Protein AF-A0A930H5D6-F1 (afdb_monomer_lite)

Sequence (350 aa):
MSKIIIGSLCTVVALGSFGLLIFVIKSLRAVDGGFGNLNLASKLLAIVLTIASLIGIATGGWFAFTNFTYKPAEKTEATEQLQAQIDKSKDGDKKYVQLIETSDYHTAGLGDLFNSYSKLGQTTIESLSGGSEKTKAFILRTVGRNLKSQEGLFTTQLKTLSGEVLKLDDGKDHLLFFADDSEYSATVLGLLHDRAKSSDGEKKLNYTIIFPTLDGTKIDQFFKANSSKIGTIEENSVVSIDSQPNQANLSIYSIATQEYHVTDLPSYVAIDKTGVVSLAGVGTIIDSEQKLTDWLNSAFYTKNKLYNEIERGVDKDKKGAASDSATTSSTETKSENKETTPTTSGTGGQ

pLDDT: mean 74.64, std 19.47, range [25.39, 95.75]

Radius of gyration: 36.05 Å; chains: 1; bounding box: 95×44×114 Å

Secondary structure (DSSP, 8-state):
--HHHHHHHHHHHHHHHHHHHHHHHHHHHSSTTGGGGS-HHHHHHHHHHHHHHHHHHHHHHHHHIIIII-PPPP--HHHHHHHHHHHHHH---------S-HHHHHHS-HHHHHHTB-HHHHHHHHHHHTT-HHHHHHHHHHTT-BTT-TT--S--EEE-TTS-EEETTSSS-EEEEE--SSHHHHHHHHHHHHHHT-S-GGG--EEEEEESS--HHHHHHHHHHHHHHH--STTS-EEEGGGS-TT-SS-HHHIIIIIS---SSSEEEEE-TTSBEEEEEESTT--SHHHHHHHHIIIII-SS-GGGGB-S-S-SSSSS------------------------------

Foldseek 3Di:
DDLVVVLVVLLVQLVVLVVLLVVLQVVQVPDVVGLVPDDPVVNVVSVVSNVVSVCSNVVSVVSNCCSPPDDDDDDDVVVVVVVVVVVVVPPDQDQQDQFADLVCLVDPDLVLLLVLFDPVLNVVLCVLQVNPPLFSNLFSSAFFDFQPDPVVPADQWAAFPVRDIDGLQQLAKEKEWAADLDPLRLQVLLLLQVQCPDPPPVRNYHYAYEDEPDDPVSVQVSCVVRCVRNNHSVVHRYGYQVRDPPPDPAGSNCNCCVVSVPPAPGKMWIQHSNRGTQGIGHDDQDNDNVSVVVVCCQRYVDSQTSSNRRNHYSDDDPVDDDPDDDDDDDDDDDDDDDDDDDDDDDDDDD

Structure (mmCIF, N/CA/C/O backbone):
data_AF-A0A930H5D6-F1
#
_entry.id   AF-A0A930H5D6-F1
#
loop_
_atom_site.group_PDB
_atom_site.id
_atom_site.type_symbol
_atom_site.label_atom_id
_atom_site.label_alt_id
_atom_site.label_comp_id
_atom_site.label_asym_id
_atom_site.label_entity_id
_atom_site.label_seq_id
_atom_site.pdbx_PDB_ins_code
_atom_site.Cartn_x
_atom_site.Cartn_y
_atom_site.Cartn_z
_atom_site.occupancy
_atom_site.B_iso_or_equiv
_atom_site.auth_seq_id
_atom_site.auth_comp_id
_atom_site.auth_asym_id
_atom_site.auth_atom_id
_atom_site.pdbx_PDB_model_num
ATOM 1 N N . MET A 1 1 ? -36.246 -11.757 49.004 1.00 51.25 1 MET A N 1
ATOM 2 C CA . MET A 1 1 ? -35.541 -11.308 50.227 1.00 51.25 1 MET A CA 1
ATOM 3 C C . MET A 1 1 ? -34.894 -9.963 49.901 1.00 51.25 1 MET A C 1
ATOM 5 O O . MET A 1 1 ? -34.171 -9.903 48.917 1.00 51.25 1 MET A O 1
ATOM 9 N N . SER A 1 2 ? -35.262 -8.872 50.584 1.00 60.97 2 SER A N 1
ATOM 10 C CA . SER A 1 2 ? -34.834 -7.507 50.208 1.00 60.97 2 SER A CA 1
ATOM 11 C C . SER A 1 2 ? -33.303 -7.375 50.214 1.00 60.97 2 SER A C 1
ATOM 13 O O . SER A 1 2 ? -32.660 -7.926 51.106 1.00 60.97 2 SER A O 1
ATOM 15 N N . LYS A 1 3 ? -32.713 -6.635 49.257 1.00 57.47 3 LYS A N 1
ATOM 16 C CA . LYS A 1 3 ? -31.258 -6.350 49.192 1.00 57.47 3 LYS A CA 1
ATOM 17 C C . LYS A 1 3 ? -30.711 -5.805 50.517 1.00 57.47 3 LYS A C 1
ATOM 19 O O . LYS A 1 3 ? -29.576 -6.088 50.878 1.00 57.47 3 LYS A O 1
ATOM 24 N N . ILE A 1 4 ? -31.560 -5.104 51.268 1.00 62.53 4 ILE A N 1
ATOM 25 C CA . ILE A 1 4 ? -31.269 -4.585 52.606 1.00 62.53 4 ILE A CA 1
ATOM 26 C C . ILE A 1 4 ? -31.031 -5.727 53.605 1.00 62.53 4 ILE A C 1
ATOM 28 O O . ILE A 1 4 ? -30.078 -5.671 54.366 1.00 62.53 4 ILE A O 1
ATOM 32 N N . ILE A 1 5 ? -31.834 -6.795 53.561 1.00 66.94 5 ILE A N 1
ATOM 33 C CA . ILE A 1 5 ? -31.719 -7.947 54.474 1.00 66.94 5 ILE A CA 1
ATOM 34 C C . ILE A 1 5 ? -30.415 -8.712 54.213 1.00 66.94 5 ILE A C 1
ATOM 36 O O . ILE A 1 5 ? -29.715 -9.076 55.153 1.00 66.94 5 ILE A O 1
ATOM 40 N N . ILE A 1 6 ? -30.063 -8.914 52.939 1.00 66.56 6 ILE A N 1
ATOM 41 C CA . ILE A 1 6 ? -28.813 -9.582 52.544 1.00 66.56 6 ILE A CA 1
ATOM 42 C C . ILE A 1 6 ? -27.609 -8.707 52.912 1.00 66.56 6 ILE A C 1
ATOM 44 O O . ILE A 1 6 ? -26.642 -9.199 53.486 1.00 66.56 6 ILE A O 1
ATOM 48 N N . GLY A 1 7 ? -27.693 -7.399 52.658 1.00 62.69 7 GLY A N 1
ATOM 49 C CA . GLY A 1 7 ? -26.657 -6.445 53.038 1.00 62.69 7 GLY A CA 1
ATOM 50 C C . GLY A 1 7 ? -26.424 -6.401 54.550 1.00 62.69 7 GLY A C 1
ATOM 51 O O . GLY A 1 7 ? -25.283 -6.517 54.988 1.00 62.69 7 GLY A O 1
ATOM 52 N N . SER A 1 8 ? -27.488 -6.315 55.356 1.00 68.31 8 SER A N 1
ATOM 53 C CA . SER A 1 8 ? -27.388 -6.348 56.820 1.00 68.31 8 SER A CA 1
ATOM 54 C C . SER A 1 8 ? -26.782 -7.658 57.324 1.00 68.31 8 SER A C 1
ATOM 56 O O . SER A 1 8 ? -25.935 -7.628 58.213 1.00 68.31 8 SER A O 1
ATOM 58 N N . LEU A 1 9 ? -27.149 -8.799 56.731 1.00 71.12 9 LEU A N 1
ATOM 59 C CA . LEU A 1 9 ? -26.569 -10.096 57.078 1.00 71.12 9 LEU A CA 1
ATOM 60 C C . LEU A 1 9 ? -25.056 -10.130 56.794 1.00 71.12 9 LEU A C 1
ATOM 62 O O . LEU A 1 9 ? -24.280 -10.546 57.650 1.00 71.12 9 LEU A O 1
ATOM 66 N N . CYS A 1 10 ? -24.618 -9.626 55.638 1.00 70.19 10 CYS A N 1
ATOM 67 C CA . CYS A 1 10 ? -23.200 -9.552 55.276 1.00 70.19 10 CYS A CA 1
ATOM 68 C C . CYS A 1 10 ? -22.402 -8.588 56.172 1.00 70.19 10 CYS A C 1
ATOM 70 O O . CYS A 1 10 ? -21.269 -8.900 56.541 1.00 70.19 10 CYS A O 1
ATOM 72 N N . THR A 1 11 ? -22.983 -7.454 56.577 1.00 69.88 11 THR A N 1
ATOM 73 C CA . THR A 1 11 ? -22.351 -6.527 57.532 1.00 69.88 11 THR A CA 1
ATOM 74 C C . THR A 1 11 ? -22.192 -7.163 58.914 1.00 69.88 11 THR A C 1
ATOM 76 O O . THR A 1 11 ? -21.139 -7.024 59.535 1.00 69.88 11 THR A O 1
ATOM 79 N N . VAL A 1 12 ? -23.194 -7.915 59.380 1.00 75.69 12 VAL A N 1
ATOM 80 C CA . VAL A 1 12 ? -23.119 -8.663 60.646 1.00 75.69 12 VAL A CA 1
ATOM 81 C C . VAL A 1 12 ? -22.036 -9.744 60.583 1.00 75.69 12 VAL A C 1
ATOM 83 O O . VAL A 1 12 ? -21.260 -9.881 61.527 1.00 75.69 12 VAL A O 1
ATOM 86 N N . VAL A 1 13 ? -21.913 -10.457 59.458 1.00 74.69 13 VAL A N 1
ATOM 87 C CA . VAL A 1 13 ? -20.843 -11.447 59.239 1.00 74.69 13 VAL A CA 1
ATOM 88 C C . VAL A 1 13 ? -19.458 -10.790 59.241 1.00 74.69 13 VAL A C 1
ATOM 90 O O . VAL A 1 13 ? -18.537 -11.324 59.863 1.00 74.69 13 VAL A O 1
ATOM 93 N N . ALA A 1 14 ? -19.299 -9.616 58.623 1.00 70.81 14 ALA A N 1
ATOM 94 C CA . ALA A 1 14 ? -18.034 -8.879 58.619 1.00 70.81 14 ALA A CA 1
ATOM 95 C C . ALA A 1 14 ? -17.635 -8.400 60.027 1.00 70.81 14 ALA A C 1
ATOM 97 O O . ALA A 1 14 ? -16.496 -8.603 60.450 1.00 70.81 14 ALA A O 1
ATOM 98 N N . LEU A 1 15 ? -18.578 -7.822 60.781 1.00 73.81 15 LEU A N 1
ATOM 99 C CA . LEU A 1 15 ? -18.345 -7.362 62.155 1.00 73.81 15 LEU A CA 1
ATOM 100 C C . LEU A 1 15 ? -18.061 -8.527 63.113 1.00 73.81 15 LEU A C 1
ATOM 102 O O . LEU A 1 15 ? -17.151 -8.436 63.936 1.00 73.81 15 LEU A O 1
ATOM 106 N N . GLY A 1 16 ? -18.783 -9.643 62.975 1.00 74.88 16 GLY A N 1
ATOM 107 C CA . GLY A 1 16 ? -18.525 -10.864 63.740 1.00 74.88 16 GLY A CA 1
ATOM 108 C C . GLY A 1 16 ? -17.148 -11.460 63.439 1.00 74.88 16 GLY A C 1
ATOM 109 O O . GLY A 1 16 ? -16.415 -11.828 64.357 1.00 74.88 16 GLY A O 1
ATOM 110 N N . SER A 1 17 ? -16.748 -11.470 62.165 1.00 73.88 17 SER A N 1
ATOM 111 C CA . SER A 1 17 ? -15.422 -11.929 61.735 1.00 73.88 17 SER A CA 1
ATOM 112 C C . SER A 1 17 ? -14.310 -11.033 62.280 1.00 73.88 17 SER A C 1
ATOM 114 O O . SER A 1 17 ? -13.294 -11.539 62.754 1.00 73.88 17 SER A O 1
ATOM 116 N N . PHE A 1 18 ? -14.516 -9.715 62.295 1.00 71.31 18 PHE A N 1
ATOM 117 C CA . PHE A 1 18 ? -13.584 -8.757 62.893 1.00 71.31 18 PHE A CA 1
ATOM 118 C C . PHE A 1 18 ? -13.457 -8.936 64.413 1.00 71.31 18 PHE A C 1
ATOM 120 O O . PHE A 1 18 ? -12.346 -8.957 64.942 1.00 71.31 18 PHE A O 1
ATOM 127 N N . GLY A 1 19 ? -14.573 -9.162 65.114 1.00 74.19 19 GLY A N 1
ATOM 128 C CA . GLY A 1 19 ? -14.563 -9.507 66.538 1.00 74.19 19 GLY A CA 1
ATOM 129 C C . GLY A 1 19 ? -13.784 -10.795 66.827 1.00 74.19 19 GLY A C 1
ATOM 130 O O . GLY A 1 19 ? -12.998 -10.845 67.774 1.00 74.19 19 GLY A O 1
ATOM 131 N N . LEU A 1 20 ? -13.929 -11.807 65.967 1.00 75.00 20 LEU A N 1
ATOM 132 C CA . LEU A 1 20 ? -13.184 -13.062 66.058 1.00 75.00 20 LEU A CA 1
ATOM 133 C C . LEU A 1 20 ? -11.678 -12.865 65.805 1.00 75.00 20 LEU A C 1
ATOM 135 O O . LEU A 1 20 ? -10.868 -13.463 66.510 1.00 75.00 20 LEU A O 1
ATOM 139 N N . LEU A 1 21 ? -11.287 -11.973 64.886 1.00 74.44 21 LEU A N 1
ATOM 140 C CA . LEU A 1 21 ? -9.881 -11.609 64.662 1.00 74.44 21 LEU A CA 1
ATOM 141 C C . LEU A 1 21 ? -9.257 -10.982 65.910 1.00 74.44 21 LEU A C 1
ATOM 143 O O . LEU A 1 21 ? -8.177 -11.381 66.345 1.00 74.44 21 LEU A O 1
ATOM 147 N N . ILE A 1 22 ? -9.955 -10.007 66.503 1.00 75.44 22 ILE A N 1
ATOM 148 C CA . ILE A 1 22 ? -9.508 -9.321 67.721 1.00 75.44 22 ILE A CA 1
ATOM 149 C C . ILE A 1 22 ? -9.392 -10.323 68.868 1.00 75.44 22 ILE A C 1
ATOM 151 O O . ILE A 1 22 ? -8.413 -10.283 69.614 1.00 75.44 22 ILE A O 1
ATOM 155 N N . PHE A 1 23 ? -10.355 -11.238 68.997 1.00 76.06 23 PHE A N 1
ATOM 156 C CA . PHE A 1 23 ? -10.320 -12.296 70.000 1.00 76.06 23 PHE A CA 1
ATOM 157 C C . PHE A 1 23 ? -9.100 -13.204 69.825 1.00 76.06 23 PHE A C 1
ATOM 159 O O . PHE A 1 23 ? -8.368 -13.416 70.789 1.00 76.06 23 PHE A O 1
ATOM 166 N N . VAL A 1 24 ? -8.821 -13.677 68.606 1.00 73.44 24 VAL A N 1
ATOM 167 C CA . VAL A 1 24 ? -7.634 -14.497 68.322 1.00 73.44 24 VAL A CA 1
ATOM 168 C C . VAL A 1 24 ? -6.355 -13.725 68.661 1.00 73.44 24 VAL A C 1
ATOM 170 O O . VAL A 1 24 ? -5.523 -14.233 69.406 1.00 73.44 24 VAL A O 1
ATOM 173 N N . ILE A 1 25 ? -6.217 -12.470 68.224 1.00 71.56 25 ILE A N 1
ATOM 174 C CA . ILE A 1 25 ? -5.033 -11.642 68.514 1.00 71.56 25 ILE A CA 1
ATOM 175 C C . ILE A 1 25 ? -4.859 -11.410 70.023 1.00 71.56 25 ILE A C 1
ATOM 177 O O . ILE A 1 25 ? -3.742 -11.491 70.537 1.00 71.56 25 ILE A O 1
ATOM 181 N N . LYS A 1 26 ? -5.946 -11.132 70.752 1.00 71.94 26 LYS A N 1
ATOM 182 C CA . LYS A 1 26 ? -5.904 -10.888 72.199 1.00 71.94 26 LYS A CA 1
ATOM 183 C C . LYS A 1 26 ? -5.570 -12.163 72.974 1.00 71.94 26 LYS A C 1
ATOM 185 O O . LYS A 1 26 ? -4.728 -12.112 73.866 1.00 71.94 26 LYS A O 1
ATOM 190 N N . SER A 1 27 ? -6.152 -13.299 72.595 1.00 66.81 27 SER A N 1
ATOM 191 C CA . SER A 1 27 ? -5.837 -14.606 73.181 1.00 66.81 27 SER A CA 1
ATOM 192 C C . SER A 1 27 ? -4.392 -15.026 72.910 1.00 66.81 27 SER A C 1
ATOM 194 O O . SER A 1 27 ? -3.753 -15.593 73.787 1.00 66.81 27 SER A O 1
ATOM 196 N N . LEU A 1 28 ? -3.830 -14.678 71.748 1.00 66.44 28 LEU A N 1
ATOM 197 C CA . LEU A 1 28 ? -2.413 -14.905 71.441 1.00 66.44 28 LEU A CA 1
ATOM 198 C C . LEU A 1 28 ? -1.462 -13.989 72.223 1.00 66.44 28 LEU A C 1
ATOM 200 O O . LEU A 1 28 ? -0.319 -14.372 72.445 1.00 66.44 28 LEU A O 1
ATOM 204 N N . ARG A 1 29 ? -1.906 -12.794 72.635 1.00 64.75 29 ARG A N 1
ATOM 205 C CA . ARG A 1 29 ? -1.116 -11.854 73.454 1.00 64.75 29 ARG A CA 1
ATOM 206 C C . ARG A 1 29 ? -1.196 -12.122 74.959 1.00 64.75 29 ARG A C 1
ATOM 208 O O . ARG A 1 29 ? -0.294 -11.710 75.673 1.00 64.75 29 ARG A O 1
ATOM 215 N N . ALA A 1 30 ? -2.266 -12.760 75.433 1.00 63.16 30 ALA A N 1
ATOM 216 C CA . ALA A 1 30 ? -2.501 -13.024 76.855 1.00 63.16 30 ALA A CA 1
ATOM 217 C C . ALA A 1 30 ? -1.797 -14.289 77.385 1.00 63.16 30 ALA A C 1
ATOM 219 O O . ALA A 1 30 ? -1.810 -14.531 78.587 1.00 63.16 30 ALA A O 1
ATOM 220 N N . VAL A 1 31 ? -1.204 -15.101 76.506 1.00 63.00 31 VAL A N 1
ATOM 221 C CA . VAL A 1 31 ? -0.396 -16.269 76.883 1.00 63.00 31 VAL A CA 1
ATOM 222 C C . VAL A 1 31 ? 1.063 -15.833 77.020 1.00 63.00 31 VAL A C 1
ATOM 224 O O . VAL A 1 31 ? 1.632 -15.312 76.058 1.00 63.00 31 VAL A O 1
ATOM 227 N N . ASP A 1 32 ? 1.682 -16.066 78.181 1.00 54.75 32 ASP A N 1
ATOM 228 C CA . ASP A 1 32 ? 3.109 -15.792 78.396 1.00 54.75 32 ASP A CA 1
ATOM 229 C C . ASP A 1 32 ? 3.964 -16.559 77.364 1.00 54.75 32 ASP A C 1
ATOM 231 O O . ASP A 1 32 ? 3.948 -17.792 77.281 1.00 54.75 32 ASP A O 1
ATOM 235 N N . GLY A 1 33 ? 4.683 -15.808 76.520 1.00 58.81 33 GLY A N 1
ATOM 236 C CA . GLY A 1 33 ? 5.471 -16.331 75.392 1.00 58.81 33 GLY A CA 1
ATOM 237 C C . GLY A 1 33 ? 4.764 -16.328 74.023 1.00 58.81 33 GLY A C 1
ATOM 238 O O . GLY A 1 33 ? 5.370 -16.699 73.016 1.00 58.81 33 GLY A O 1
ATOM 239 N N . GLY A 1 34 ? 3.510 -15.875 73.950 1.00 63.97 34 GLY A N 1
ATOM 240 C CA . GLY A 1 34 ? 2.785 -15.620 72.703 1.00 63.97 34 GLY A CA 1
ATOM 241 C C . GLY A 1 34 ? 2.523 -16.854 71.826 1.00 63.97 34 GLY A C 1
ATOM 242 O O . GLY A 1 34 ? 2.563 -17.998 72.278 1.00 63.97 34 GLY A O 1
ATOM 243 N N . PHE A 1 35 ? 2.281 -16.629 70.526 1.00 61.88 35 PHE A N 1
ATOM 244 C CA . PHE A 1 35 ? 2.019 -17.688 69.531 1.00 61.88 35 PHE A CA 1
ATOM 245 C C . PHE A 1 35 ? 3.102 -18.785 69.508 1.00 61.88 35 PHE A C 1
ATOM 247 O O . PHE A 1 35 ? 2.803 -19.946 69.229 1.00 61.88 35 PHE A O 1
ATOM 254 N N . GLY A 1 36 ? 4.353 -18.440 69.837 1.00 58.94 36 GLY A N 1
ATOM 255 C CA . GLY A 1 36 ? 5.485 -19.369 69.870 1.00 58.94 36 GLY A CA 1
ATOM 256 C C . GLY A 1 36 ? 5.322 -20.504 70.884 1.00 58.94 36 GLY A C 1
ATOM 257 O O . GLY A 1 36 ? 5.729 -21.629 70.589 1.00 58.94 36 GLY A O 1
ATOM 258 N N . ASN A 1 37 ? 4.640 -20.246 72.003 1.00 67.44 37 ASN A N 1
ATOM 259 C CA . ASN A 1 37 ? 4.508 -21.175 73.129 1.00 67.44 37 ASN A CA 1
ATOM 260 C C . ASN A 1 37 ? 3.264 -22.085 73.048 1.00 67.44 37 ASN A C 1
ATOM 262 O O . ASN A 1 37 ? 3.003 -22.894 73.934 1.00 67.44 37 ASN A O 1
ATOM 266 N N . LEU A 1 38 ? 2.473 -21.967 71.976 1.00 68.81 38 LEU A N 1
ATOM 267 C CA . LEU A 1 38 ? 1.307 -22.817 71.748 1.00 68.81 38 LEU A CA 1
ATOM 268 C C . LEU A 1 38 ? 1.701 -24.215 71.255 1.00 68.81 38 LEU A C 1
ATOM 270 O O . LEU A 1 38 ? 2.613 -24.374 70.434 1.00 68.81 38 LEU A O 1
ATOM 274 N N . ASN A 1 39 ? 0.940 -25.226 71.681 1.00 76.62 39 ASN A N 1
ATOM 275 C CA . ASN A 1 39 ? 1.037 -26.568 71.112 1.00 76.62 39 ASN A CA 1
ATOM 276 C C . ASN A 1 39 ? 0.552 -26.575 69.644 1.00 76.62 39 ASN A C 1
ATOM 278 O O . ASN A 1 39 ? -0.239 -25.722 69.230 1.00 76.62 39 ASN A O 1
ATOM 282 N N . LEU A 1 40 ? 1.020 -27.541 68.850 1.00 66.94 40 LEU A N 1
ATOM 283 C CA . LEU A 1 40 ? 0.829 -27.611 67.395 1.00 66.94 40 LEU A CA 1
ATOM 284 C C . LEU A 1 40 ? -0.649 -27.502 66.971 1.00 66.94 40 LEU A C 1
ATOM 286 O O . LEU A 1 40 ? -0.976 -26.752 66.054 1.00 66.94 40 LEU A O 1
ATOM 290 N N . ALA A 1 41 ? -1.550 -28.196 67.673 1.00 69.56 41 ALA A N 1
ATOM 291 C CA . ALA A 1 41 ? -2.986 -28.172 67.387 1.00 69.56 41 ALA A CA 1
ATOM 292 C C . ALA A 1 41 ? -3.603 -26.773 67.582 1.00 69.56 41 ALA A C 1
ATOM 294 O O . ALA A 1 41 ? -4.387 -26.312 66.754 1.00 69.56 41 ALA A O 1
ATOM 295 N N . SER A 1 42 ? -3.193 -26.061 68.633 1.00 72.50 42 SER A N 1
ATOM 296 C CA . SER A 1 42 ? -3.661 -24.701 68.918 1.00 72.50 42 SER A CA 1
ATOM 297 C C . SER A 1 42 ? -3.106 -23.681 67.921 1.00 72.50 42 SER A C 1
ATOM 299 O O . SER A 1 42 ? -3.803 -22.731 67.568 1.00 72.50 42 SER A O 1
ATOM 301 N N . LYS A 1 43 ? -1.882 -23.895 67.415 1.00 67.31 43 LYS A N 1
ATOM 302 C CA . LYS A 1 43 ? -1.294 -23.083 66.335 1.00 67.31 43 LYS A CA 1
ATOM 303 C C . LYS A 1 43 ? -2.072 -23.240 65.031 1.00 67.31 43 LYS A C 1
ATOM 305 O O . LYS A 1 43 ? -2.428 -22.239 64.416 1.00 67.31 43 LYS A O 1
ATOM 310 N N . LEU A 1 44 ? -2.379 -24.478 64.639 1.00 72.94 44 LEU A N 1
ATOM 311 C CA . LEU A 1 44 ? -3.175 -24.761 63.441 1.00 72.94 44 LEU A CA 1
ATOM 312 C C . LEU A 1 44 ? -4.581 -24.164 63.546 1.00 72.94 44 LEU A C 1
ATOM 314 O O . LEU A 1 44 ? -5.036 -23.508 62.611 1.00 72.94 44 LEU A O 1
ATOM 318 N N . LEU A 1 45 ? -5.234 -24.306 64.702 1.00 77.31 45 LEU A N 1
ATOM 319 C CA . LEU A 1 45 ? -6.549 -23.717 64.938 1.00 77.31 45 LEU A CA 1
ATOM 320 C C . LEU A 1 45 ? -6.516 -22.182 64.849 1.00 77.31 45 LEU A C 1
ATOM 322 O O . LEU A 1 45 ? -7.371 -21.588 64.197 1.00 77.31 45 LEU A O 1
ATOM 326 N N . ALA A 1 46 ? -5.511 -21.534 65.445 1.00 72.00 46 ALA A N 1
ATOM 327 C CA . ALA A 1 46 ? -5.353 -20.083 65.377 1.00 72.00 46 ALA A CA 1
ATOM 328 C C . ALA A 1 46 ? -5.121 -19.586 63.939 1.00 72.00 46 ALA A C 1
ATOM 330 O O . ALA A 1 46 ? -5.711 -18.581 63.541 1.00 72.00 46 ALA A O 1
ATOM 331 N N . ILE A 1 47 ? -4.322 -20.301 63.139 1.00 73.62 47 ILE A N 1
ATOM 332 C CA . ILE A 1 47 ? -4.098 -19.980 61.720 1.00 73.62 47 ILE A CA 1
ATOM 333 C C . ILE A 1 47 ? -5.410 -20.084 60.931 1.00 73.62 47 ILE A C 1
ATOM 335 O O . ILE A 1 47 ? -5.778 -19.141 60.233 1.00 73.62 47 ILE A O 1
ATOM 339 N N . VAL A 1 48 ? -6.149 -21.188 61.083 1.00 77.00 48 VAL A N 1
ATOM 340 C CA . VAL A 1 48 ? -7.419 -21.407 60.371 1.00 77.00 48 VAL A CA 1
ATOM 341 C C . VAL A 1 48 ? -8.456 -20.344 60.742 1.00 77.00 48 VAL A C 1
ATOM 343 O O . VAL A 1 48 ? -9.089 -19.774 59.855 1.00 77.00 48 VAL A O 1
ATOM 346 N N . LEU A 1 49 ? -8.591 -20.017 62.030 1.00 76.62 49 LEU A N 1
ATOM 347 C CA . LEU A 1 49 ? -9.518 -18.983 62.502 1.00 76.62 49 LEU A CA 1
ATOM 348 C C . LEU A 1 49 ? -9.143 -17.585 61.992 1.00 76.62 49 LEU A C 1
ATOM 350 O O . LEU A 1 49 ? -10.024 -16.798 61.652 1.00 76.62 49 LEU A O 1
ATOM 354 N N . THR A 1 50 ? -7.846 -17.290 61.883 1.00 72.50 50 THR A N 1
ATOM 355 C CA . THR A 1 50 ? -7.353 -16.015 61.341 1.00 72.50 50 THR A CA 1
ATOM 356 C C . THR A 1 50 ? -7.666 -15.894 59.849 1.00 72.50 50 THR A C 1
ATOM 358 O O . THR A 1 50 ? -8.183 -14.868 59.412 1.00 72.50 50 THR A O 1
ATOM 361 N N . ILE A 1 51 ? -7.425 -16.955 59.069 1.00 73.81 51 ILE A N 1
ATOM 362 C CA . ILE A 1 51 ? -7.723 -16.991 57.628 1.00 73.81 51 ILE A CA 1
ATOM 363 C C . ILE A 1 51 ? -9.231 -16.872 57.383 1.00 73.81 51 ILE A C 1
ATOM 365 O O . ILE A 1 51 ? -9.658 -16.046 56.577 1.00 73.81 51 ILE A O 1
ATOM 369 N N . ALA A 1 52 ? -10.048 -17.644 58.105 1.00 73.00 52 ALA A N 1
ATOM 370 C CA . ALA A 1 52 ? -11.504 -17.589 57.984 1.00 73.00 52 ALA A CA 1
ATOM 371 C C . ALA A 1 52 ? -12.057 -16.195 58.328 1.00 73.00 52 ALA A C 1
ATOM 373 O O . ALA A 1 52 ? -12.934 -15.680 57.633 1.00 73.00 52 ALA A O 1
ATOM 374 N N . SER A 1 53 ? -11.499 -15.553 59.356 1.00 69.94 53 SER A N 1
ATOM 375 C CA . SER A 1 53 ? -11.855 -14.191 59.7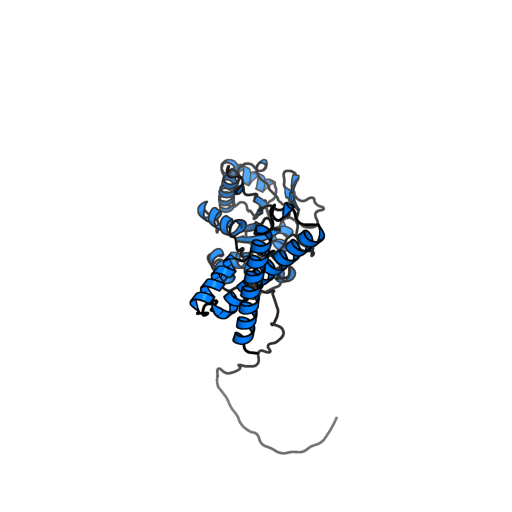45 1.00 69.94 53 SER A CA 1
ATOM 376 C C . SER A 1 53 ? -11.486 -13.151 58.677 1.00 69.94 53 SER A C 1
ATOM 378 O O . SER A 1 53 ? -12.322 -12.324 58.314 1.00 69.94 53 SER A O 1
ATOM 380 N N . LEU A 1 54 ? -10.277 -13.220 58.108 1.00 72.44 54 LEU A N 1
ATOM 381 C CA . LEU A 1 54 ? -9.836 -12.332 57.023 1.00 72.44 54 LEU A CA 1
ATOM 382 C C . LEU A 1 54 ? -10.726 -12.455 55.778 1.00 72.44 54 LEU A C 1
ATOM 384 O O . LEU A 1 54 ? -11.108 -11.441 55.193 1.00 72.44 54 LEU A O 1
ATOM 388 N N . ILE A 1 55 ? -11.108 -13.681 55.409 1.00 75.56 55 ILE A N 1
ATOM 389 C CA . ILE A 1 55 ? -12.028 -13.934 54.292 1.00 75.56 55 ILE A CA 1
ATOM 390 C C . ILE A 1 55 ? -13.411 -13.340 54.589 1.00 75.56 55 ILE A C 1
ATOM 392 O O . ILE A 1 55 ? -13.988 -12.682 53.721 1.00 75.56 55 ILE A O 1
ATOM 396 N N . GLY A 1 56 ? -13.926 -13.510 55.811 1.00 71.56 56 GLY A N 1
ATOM 397 C CA . GLY A 1 56 ? -15.206 -12.936 56.239 1.00 71.56 56 GLY A CA 1
ATOM 398 C C . GLY A 1 56 ? -15.223 -11.402 56.228 1.00 71.56 56 GLY A C 1
ATOM 399 O O . GLY A 1 56 ? -16.208 -10.801 55.798 1.00 71.56 56 GLY A O 1
ATOM 400 N N . ILE A 1 57 ? -14.117 -10.759 56.619 1.00 71.88 57 ILE A N 1
ATOM 401 C CA . ILE A 1 57 ? -13.955 -9.296 56.556 1.00 71.88 57 ILE A CA 1
ATOM 402 C C . ILE A 1 57 ? -13.903 -8.817 55.100 1.00 71.88 57 ILE A C 1
ATOM 404 O O . ILE A 1 57 ? -14.621 -7.885 54.740 1.00 71.88 57 ILE A O 1
ATOM 408 N N . ALA A 1 58 ? -13.086 -9.451 54.253 1.00 70.56 58 ALA A N 1
ATOM 409 C CA . ALA A 1 58 ? -12.897 -9.028 52.866 1.00 70.56 58 ALA A CA 1
ATOM 410 C C . ALA A 1 58 ? -14.178 -9.189 52.033 1.00 70.56 58 ALA A C 1
ATOM 412 O O . ALA A 1 58 ? -14.604 -8.257 51.352 1.00 70.56 58 ALA A O 1
ATOM 413 N N . THR A 1 59 ? -14.830 -10.351 52.124 1.00 72.06 59 THR A N 1
ATOM 414 C CA . THR A 1 59 ? -16.047 -10.646 51.352 1.00 72.06 59 THR A CA 1
ATOM 415 C C . THR A 1 59 ? -17.263 -9.882 51.876 1.00 72.06 59 THR A C 1
ATOM 417 O O . THR A 1 59 ? -17.993 -9.282 51.085 1.00 72.06 59 THR A O 1
ATOM 420 N N . GLY A 1 60 ? -17.455 -9.822 53.199 1.00 67.81 60 GLY A N 1
ATOM 421 C CA . GLY A 1 60 ? -18.548 -9.066 53.812 1.00 67.81 60 GLY A CA 1
ATOM 422 C C . GLY A 1 60 ? -18.399 -7.551 53.633 1.00 67.81 60 GLY A C 1
ATOM 423 O O . GLY A 1 60 ? -19.383 -6.868 53.345 1.00 67.81 60 GLY A O 1
ATOM 424 N N . GLY A 1 61 ? -17.170 -7.029 53.717 1.00 64.81 61 GLY A N 1
ATOM 425 C CA . GLY A 1 61 ? -16.858 -5.618 53.474 1.00 64.81 61 GLY A CA 1
ATOM 426 C C . GLY A 1 61 ? -17.060 -5.199 52.015 1.00 64.81 61 GLY A C 1
ATOM 427 O O . GLY A 1 61 ? -17.707 -4.185 51.753 1.00 64.81 61 GLY A O 1
ATOM 428 N N . TRP A 1 62 ? -16.588 -6.009 51.060 1.00 67.50 62 TRP A N 1
ATOM 429 C CA . TRP A 1 62 ? -16.788 -5.766 49.625 1.00 67.50 62 TRP A CA 1
ATOM 430 C C . TRP A 1 62 ? -18.274 -5.759 49.238 1.00 67.50 62 TRP A C 1
ATOM 432 O O . TRP A 1 62 ? -18.741 -4.883 48.504 1.00 67.50 62 TRP A O 1
ATOM 442 N N . PHE A 1 63 ? -19.053 -6.701 49.775 1.00 67.31 63 PHE A N 1
ATOM 443 C CA . PHE A 1 63 ? -20.486 -6.792 49.493 1.00 67.31 63 PHE A CA 1
ATOM 444 C C . PHE A 1 63 ? -21.286 -5.637 50.118 1.00 67.31 63 PHE A C 1
ATOM 446 O O . PHE A 1 63 ? -22.214 -5.116 49.497 1.00 67.31 63 PHE A O 1
ATOM 453 N N . ALA A 1 64 ? -20.915 -5.194 51.324 1.00 62.09 64 ALA A N 1
ATOM 454 C CA . ALA A 1 64 ? -21.539 -4.041 51.970 1.00 62.09 64 ALA A CA 1
ATOM 455 C C . ALA A 1 64 ? -21.257 -2.734 51.206 1.00 62.09 64 ALA A C 1
ATOM 457 O O . ALA A 1 64 ? -22.179 -1.954 50.969 1.00 62.09 64 ALA A O 1
ATOM 458 N N . PHE A 1 65 ? -20.017 -2.522 50.751 1.00 62.62 65 PHE A N 1
ATOM 459 C CA . PHE A 1 65 ? -19.633 -1.338 49.973 1.00 62.62 65 PHE A CA 1
ATOM 460 C C . PHE A 1 65 ? -20.386 -1.244 48.636 1.00 62.62 65 PHE A C 1
ATOM 462 O O . PHE A 1 65 ? -20.934 -0.196 48.290 1.00 62.62 65 PHE A O 1
ATOM 469 N N . THR A 1 66 ? -20.472 -2.360 47.910 1.00 63.53 66 THR A N 1
ATOM 470 C CA . THR A 1 66 ? -21.148 -2.427 46.605 1.00 63.53 66 THR A CA 1
ATOM 471 C C . THR A 1 66 ? -22.668 -2.272 46.686 1.00 63.53 66 THR A C 1
ATOM 473 O O . THR A 1 66 ? -23.268 -1.790 45.732 1.00 63.53 66 THR A O 1
ATOM 476 N N . ASN A 1 67 ? -23.310 -2.640 47.801 1.00 62.53 67 ASN A N 1
ATOM 477 C CA . ASN A 1 67 ? -24.773 -2.575 47.918 1.00 62.53 67 ASN A CA 1
ATOM 478 C C . ASN A 1 67 ? -25.306 -1.353 48.679 1.00 62.53 67 ASN A C 1
ATOM 480 O O . ASN A 1 67 ? -26.443 -0.957 48.424 1.00 62.53 67 ASN A O 1
ATOM 484 N N . PHE A 1 68 ? -24.534 -0.764 49.601 1.00 62.44 68 PHE A N 1
ATOM 485 C CA . PHE A 1 68 ? -24.989 0.389 50.394 1.00 62.44 68 PHE A CA 1
ATOM 486 C C . PHE A 1 68 ? -24.360 1.723 49.984 1.00 62.44 68 PHE A C 1
ATOM 488 O O . PHE A 1 68 ? -24.991 2.760 50.182 1.00 62.44 68 PHE A O 1
ATOM 495 N N . THR A 1 69 ? -23.158 1.717 49.402 1.00 56.50 69 THR A N 1
ATOM 496 C CA . THR A 1 69 ? -22.409 2.954 49.114 1.00 56.50 69 THR A CA 1
ATOM 497 C C . THR A 1 69 ? -22.251 3.204 47.618 1.00 56.50 69 THR A C 1
ATOM 499 O O . THR A 1 69 ? -22.245 4.352 47.177 1.00 56.50 69 THR A O 1
ATOM 502 N N . TYR A 1 70 ? -22.160 2.143 46.815 1.00 45.06 70 TYR A N 1
ATOM 503 C CA . TYR A 1 70 ? -22.026 2.265 45.370 1.00 45.06 70 TYR A CA 1
ATOM 504 C C . TYR A 1 70 ? -23.379 2.566 44.713 1.00 45.06 70 TYR A C 1
ATOM 506 O O . TYR A 1 70 ? -24.227 1.690 44.544 1.00 45.06 70 TYR A O 1
ATOM 514 N N . LYS A 1 71 ? -23.579 3.823 44.310 1.00 48.62 71 LYS A N 1
ATOM 515 C CA . LYS A 1 71 ? -24.576 4.169 43.295 1.00 48.62 71 LYS A CA 1
ATOM 516 C C . LYS A 1 71 ? -23.886 4.081 41.929 1.00 48.62 71 LYS A C 1
ATOM 518 O O . LYS A 1 71 ? -22.906 4.801 41.737 1.00 48.62 71 LYS A O 1
ATOM 523 N N . PRO A 1 72 ? -24.331 3.219 40.995 1.00 50.28 72 PRO A N 1
ATOM 524 C CA . PRO A 1 72 ? -23.818 3.271 39.631 1.00 50.28 72 PRO A CA 1
ATOM 525 C C . PRO A 1 72 ? -24.087 4.669 39.064 1.00 50.28 72 PRO A C 1
ATOM 527 O O . PRO A 1 72 ? -25.157 5.231 39.304 1.00 50.28 72 PRO A O 1
ATOM 530 N N . ALA A 1 73 ? -23.106 5.243 38.367 1.00 46.91 73 ALA A N 1
ATOM 531 C CA . ALA A 1 73 ? -23.255 6.556 37.748 1.00 46.91 73 ALA A CA 1
ATOM 532 C C . ALA A 1 73 ? -24.464 6.549 36.797 1.00 46.91 73 ALA A C 1
ATOM 534 O O . ALA A 1 73 ? -24.635 5.604 36.021 1.00 46.91 73 ALA A O 1
ATOM 535 N N . GLU A 1 74 ? -25.313 7.576 36.875 1.00 46.12 74 GLU A N 1
ATOM 536 C CA . GLU A 1 74 ? -26.415 7.745 35.928 1.00 46.12 74 GLU A CA 1
ATOM 537 C C . GLU A 1 74 ? -25.847 7.866 34.513 1.00 46.12 74 GLU A C 1
ATOM 539 O O . GLU A 1 74 ? -25.019 8.734 34.228 1.00 46.12 74 GLU A O 1
ATOM 544 N N . LYS A 1 75 ? -26.287 6.965 33.630 1.00 42.56 75 LYS A N 1
ATOM 545 C CA . LYS A 1 75 ? -25.964 7.012 32.207 1.00 42.56 75 LYS A CA 1
ATOM 546 C C . LYS A 1 75 ? -26.681 8.211 31.592 1.00 42.56 75 LYS A C 1
ATOM 548 O O . LYS A 1 75 ? -27.891 8.181 31.394 1.00 42.56 75 LYS A O 1
ATOM 553 N N . THR A 1 76 ? -25.933 9.267 31.322 1.00 57.16 76 THR A N 1
ATOM 554 C CA . THR A 1 76 ? -26.362 10.404 30.501 1.00 57.16 76 THR A CA 1
ATOM 555 C C . THR A 1 76 ? -25.812 10.224 29.082 1.00 57.16 76 THR A C 1
ATOM 557 O O . THR A 1 76 ? -24.781 9.576 28.906 1.00 57.16 76 THR A O 1
ATOM 560 N N . GLU A 1 77 ? -26.442 10.801 28.051 1.00 52.88 77 GLU A N 1
ATOM 561 C CA . GLU A 1 77 ? -25.960 10.694 26.653 1.00 52.88 77 GLU A CA 1
ATOM 562 C C . GLU A 1 77 ? -24.481 11.097 26.503 1.00 52.88 77 GLU A C 1
ATOM 564 O O . GLU A 1 77 ? -23.726 10.478 25.756 1.00 52.88 77 GLU A O 1
ATOM 569 N N . ALA A 1 78 ? -24.026 12.079 27.288 1.00 49.56 78 ALA A N 1
ATOM 570 C CA . ALA A 1 78 ? -22.628 12.496 27.329 1.00 49.56 78 ALA A CA 1
ATOM 571 C C . ALA A 1 78 ? -21.690 11.406 27.882 1.00 49.56 78 ALA A C 1
ATOM 573 O O . ALA A 1 78 ? -20.567 11.258 27.402 1.00 49.56 78 ALA A O 1
ATOM 574 N N . THR A 1 79 ? -22.138 10.613 28.864 1.00 52.09 79 THR A N 1
ATOM 575 C CA . THR A 1 79 ? -21.350 9.488 29.395 1.00 52.09 79 THR A CA 1
ATOM 576 C C . THR A 1 79 ? -21.375 8.276 28.474 1.00 52.09 79 THR A C 1
ATOM 578 O O . THR A 1 79 ? -20.376 7.569 28.432 1.00 52.09 79 THR A O 1
ATOM 581 N N . GLU A 1 80 ? -22.422 8.060 27.674 1.00 55.56 80 GLU A N 1
ATOM 582 C CA . GLU A 1 80 ? -22.402 7.043 26.609 1.00 55.56 80 GLU A CA 1
ATOM 583 C C . GLU A 1 80 ? -21.475 7.431 25.456 1.00 55.56 80 GLU A C 1
ATOM 585 O O . GLU A 1 80 ? -20.732 6.586 24.964 1.00 55.56 80 GLU A O 1
ATOM 590 N N . GLN A 1 81 ? -21.437 8.708 25.069 1.00 55.50 81 GLN A N 1
ATOM 591 C CA . GLN A 1 81 ? -20.496 9.197 24.058 1.00 55.50 81 GLN A CA 1
ATOM 592 C C . GLN A 1 81 ? -19.043 9.142 24.548 1.00 55.50 81 GLN A C 1
ATOM 594 O O . GLN A 1 81 ? -18.159 8.721 23.802 1.00 55.50 81 GLN A O 1
ATOM 599 N N . LEU A 1 82 ? -18.793 9.502 25.811 1.00 49.75 82 LEU A N 1
ATOM 600 C CA . LEU A 1 82 ? -17.480 9.346 26.442 1.00 49.75 82 LEU A CA 1
ATOM 601 C C . LEU A 1 82 ? -17.100 7.872 26.593 1.00 49.75 82 LEU A C 1
ATOM 603 O O . LEU A 1 82 ? -15.965 7.518 26.300 1.00 49.75 82 LEU A O 1
ATOM 607 N N . GLN A 1 83 ? -18.032 7.000 26.979 1.00 54.78 83 GLN A N 1
ATOM 608 C CA . GLN A 1 83 ? -17.785 5.562 27.069 1.00 54.78 83 GLN A CA 1
ATOM 609 C C . GLN A 1 83 ? -17.524 4.959 25.683 1.00 54.78 83 GLN A C 1
ATOM 611 O O . GLN A 1 83 ? -16.586 4.191 25.547 1.00 54.78 83 GLN A O 1
ATOM 616 N N . ALA A 1 84 ? -18.241 5.376 24.636 1.00 58.06 84 ALA A N 1
ATOM 617 C CA . ALA A 1 84 ? -17.984 4.957 23.258 1.00 58.06 84 ALA A CA 1
ATOM 618 C C . ALA A 1 84 ? -16.624 5.451 22.734 1.00 58.06 84 ALA A C 1
ATOM 620 O O . ALA A 1 84 ? -15.946 4.727 22.007 1.00 58.06 84 ALA A O 1
ATOM 621 N N . GLN A 1 85 ? -16.184 6.657 23.115 1.00 51.78 85 GLN A N 1
ATOM 622 C CA . GLN A 1 85 ? -14.835 7.147 22.806 1.00 51.78 85 GLN A CA 1
ATOM 623 C C . GLN A 1 85 ? -13.751 6.405 23.600 1.00 51.78 85 GLN A C 1
ATOM 625 O O . GLN A 1 85 ? -12.696 6.085 23.049 1.00 51.78 85 GLN A O 1
ATOM 630 N N . ILE A 1 86 ? -14.013 6.093 24.872 1.00 53.91 86 ILE A N 1
ATOM 631 C CA . ILE A 1 86 ? -13.128 5.307 25.738 1.00 53.91 86 ILE A CA 1
ATOM 632 C C . ILE A 1 86 ? -13.042 3.857 25.244 1.00 53.91 86 ILE A C 1
ATOM 634 O O . ILE A 1 86 ? -11.957 3.289 25.225 1.00 53.91 86 ILE A O 1
ATOM 638 N N . ASP A 1 87 ? -14.137 3.267 24.776 1.00 5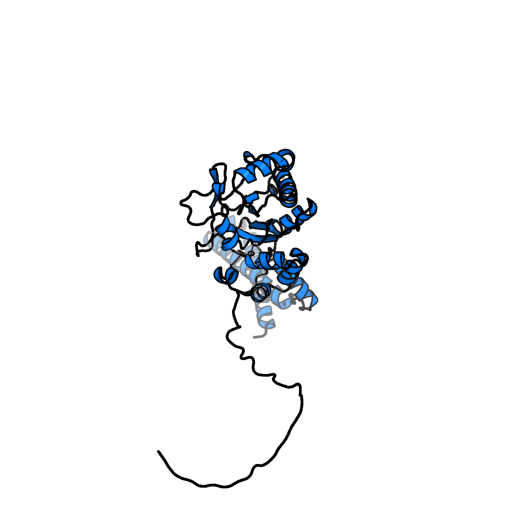6.44 87 ASP A N 1
ATOM 639 C CA . ASP A 1 87 ? -14.170 1.904 24.244 1.00 56.44 87 ASP A CA 1
ATOM 640 C C . ASP A 1 87 ? -13.516 1.840 22.852 1.00 56.44 87 ASP A C 1
ATOM 642 O O . ASP A 1 87 ? -12.708 0.947 22.607 1.00 56.44 87 ASP A O 1
ATOM 646 N N . LYS A 1 88 ? -13.705 2.861 21.996 1.00 54.12 88 LYS A N 1
ATOM 647 C CA . LYS A 1 88 ? -12.931 3.032 20.745 1.00 54.12 88 LYS A CA 1
ATOM 648 C C . LYS A 1 88 ? -11.424 3.157 20.973 1.00 54.12 88 LYS A C 1
ATOM 650 O O . LYS A 1 88 ? -10.640 2.789 20.103 1.00 54.12 88 LYS A O 1
ATOM 655 N N . SER A 1 89 ? -11.003 3.704 22.112 1.00 46.66 89 SER A N 1
ATOM 656 C CA . SER A 1 89 ? -9.582 3.831 22.459 1.00 46.66 89 SER A CA 1
ATOM 657 C C . SER A 1 89 ? -9.042 2.620 23.232 1.00 46.66 89 SER A C 1
ATOM 659 O O . SER A 1 89 ? -7.836 2.355 23.165 1.00 46.66 89 SER A O 1
ATOM 661 N N . LYS A 1 90 ? -9.919 1.842 23.882 1.00 47.12 90 LYS A N 1
ATOM 662 C CA . LYS A 1 90 ? -9.623 0.594 24.605 1.00 47.12 90 LYS A CA 1
ATOM 663 C C . LYS A 1 90 ? -9.652 -0.672 23.762 1.00 47.12 90 LYS A C 1
ATOM 665 O O . LYS A 1 90 ? -9.283 -1.713 24.303 1.00 47.12 90 LYS A O 1
ATOM 670 N N . ASP A 1 91 ? -10.021 -0.611 22.485 1.00 48.03 91 ASP A N 1
ATOM 671 C CA . ASP A 1 91 ? -9.728 -1.712 21.571 1.00 48.03 91 ASP A CA 1
ATOM 672 C C . ASP A 1 91 ? -8.206 -1.919 21.549 1.00 48.03 91 ASP A C 1
ATOM 674 O O . ASP A 1 91 ? -7.431 -1.169 20.942 1.00 48.03 91 ASP A O 1
ATOM 678 N N . GLY A 1 92 ? -7.772 -2.893 22.352 1.00 47.31 92 GLY A N 1
ATOM 679 C CA . GLY A 1 92 ? -6.475 -3.533 22.236 1.00 47.31 92 GLY A CA 1
ATOM 680 C C . GLY A 1 92 ? -6.382 -4.183 20.868 1.00 47.31 92 GLY A C 1
ATOM 681 O O . GLY A 1 92 ? -7.418 -4.440 20.263 1.00 47.31 92 GLY A O 1
ATOM 682 N N . ASP A 1 93 ? -5.154 -4.390 20.393 1.00 49.41 93 ASP A N 1
ATOM 683 C CA . ASP A 1 93 ? -4.798 -4.896 19.064 1.00 49.41 93 ASP A CA 1
ATOM 684 C C . ASP A 1 93 ? -5.820 -5.906 18.517 1.00 49.41 93 ASP A C 1
ATOM 686 O O . ASP A 1 93 ? -5.714 -7.120 18.713 1.00 49.41 93 ASP A O 1
ATOM 690 N N . LYS A 1 94 ? -6.860 -5.391 17.849 1.00 53.00 94 LYS A N 1
ATOM 691 C CA . LYS A 1 94 ? -7.880 -6.210 17.214 1.00 53.00 94 LYS A CA 1
ATOM 692 C C . LYS A 1 94 ? -7.159 -6.921 16.090 1.00 53.00 94 LYS A 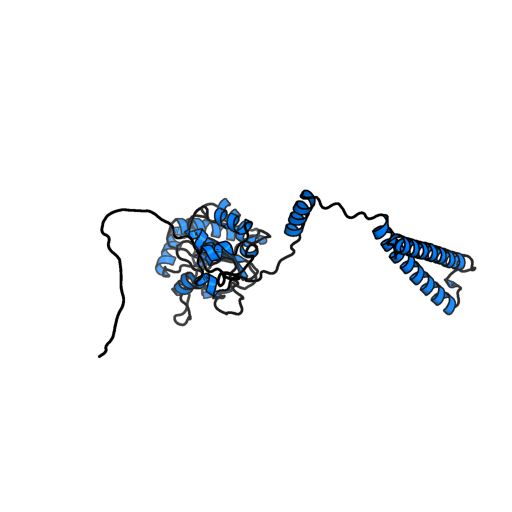C 1
ATOM 694 O O . LYS A 1 94 ? -6.740 -6.298 15.117 1.00 53.00 94 LYS A O 1
ATOM 699 N N . LYS A 1 95 ? -6.968 -8.230 16.246 1.00 63.75 95 LYS A N 1
ATOM 700 C CA . LYS A 1 95 ? -6.452 -9.063 15.167 1.00 63.75 95 LYS A CA 1
ATOM 701 C C . LYS A 1 95 ? -7.431 -8.936 14.005 1.00 63.75 95 LYS A C 1
ATOM 703 O O . LYS A 1 95 ? -8.595 -9.300 14.154 1.00 63.75 95 LYS A O 1
ATOM 708 N N . TYR A 1 96 ? -6.961 -8.384 12.892 1.00 76.81 96 TYR A N 1
ATOM 709 C CA . TYR A 1 96 ? -7.787 -8.208 11.709 1.00 76.81 96 TYR A CA 1
ATOM 710 C C . TYR A 1 96 ? -8.386 -9.547 11.268 1.00 76.81 96 TYR A C 1
ATOM 712 O O . TYR A 1 96 ? -7.690 -10.567 11.216 1.00 76.81 96 TYR A O 1
ATOM 720 N N . VAL A 1 97 ? -9.679 -9.530 10.954 1.00 79.50 97 VAL A N 1
ATOM 721 C CA . VAL A 1 97 ? -10.400 -10.645 10.345 1.00 79.50 97 VAL A CA 1
ATOM 722 C C . VAL A 1 97 ? -10.912 -10.148 9.005 1.00 79.50 97 VAL A C 1
ATOM 724 O O . VAL A 1 97 ? -11.629 -9.153 8.951 1.00 79.50 97 VAL A O 1
ATOM 727 N N . GLN A 1 98 ? -10.536 -10.834 7.929 1.00 83.62 98 GLN A N 1
ATOM 728 C CA . GLN A 1 98 ? -11.018 -10.506 6.595 1.00 83.62 98 GLN A CA 1
ATOM 729 C C . GLN A 1 98 ? -12.516 -10.835 6.511 1.00 83.62 98 GLN A C 1
ATOM 731 O O . GLN A 1 98 ? -12.906 -11.992 6.658 1.00 83.62 98 GLN A O 1
ATOM 736 N N . LEU A 1 99 ? -13.347 -9.805 6.332 1.00 85.12 99 LEU A N 1
ATOM 737 C CA . LEU A 1 99 ? -14.808 -9.931 6.235 1.00 85.12 99 LEU A CA 1
ATOM 738 C C . LEU A 1 99 ? -15.321 -9.924 4.789 1.00 85.12 99 LEU A C 1
ATOM 740 O O . LEU A 1 99 ? -16.431 -10.387 4.552 1.00 85.12 99 LEU A O 1
ATOM 744 N N . ILE A 1 100 ? -14.538 -9.386 3.851 1.00 85.00 100 ILE A N 1
ATOM 745 C CA . ILE A 1 100 ? -14.827 -9.384 2.412 1.00 85.00 100 ILE A CA 1
ATOM 746 C C . ILE A 1 100 ? -14.068 -10.555 1.789 1.00 85.00 100 ILE A C 1
ATOM 748 O O . ILE A 1 100 ? -12.856 -10.677 1.990 1.00 85.00 100 ILE A O 1
ATOM 752 N N . GLU A 1 101 ? -14.753 -11.422 1.051 1.00 85.25 101 GLU A N 1
ATOM 753 C CA . GLU A 1 101 ? -14.101 -12.551 0.387 1.00 85.25 101 GLU A CA 1
ATOM 754 C C . GLU A 1 101 ? -13.183 -12.063 -0.744 1.00 85.25 101 GLU A C 1
ATOM 756 O O . GLU A 1 101 ? -13.402 -11.005 -1.338 1.00 85.25 101 GLU A O 1
ATOM 761 N N . THR A 1 102 ? -12.125 -12.816 -1.064 1.00 81.75 102 THR A N 1
ATOM 762 C CA . THR A 1 102 ? -11.189 -12.409 -2.130 1.00 81.75 102 THR A CA 1
ATOM 763 C C . THR A 1 102 ? -11.896 -12.274 -3.479 1.00 81.75 102 THR A C 1
ATOM 765 O O . THR A 1 102 ? -11.623 -11.336 -4.223 1.00 81.75 102 THR A O 1
ATOM 768 N N . SER A 1 103 ? -12.853 -13.158 -3.770 1.00 82.44 103 SER A N 1
ATOM 769 C CA . SER A 1 103 ? -13.738 -13.095 -4.942 1.00 82.44 103 SER A CA 1
ATOM 770 C C . SER A 1 103 ? -14.467 -11.755 -5.053 1.00 82.44 103 SER A C 1
ATOM 772 O O . SER A 1 103 ? -14.470 -11.153 -6.126 1.00 82.44 103 SER A O 1
ATOM 774 N N . ASP A 1 104 ? -15.017 -11.246 -3.950 1.00 86.81 104 ASP A N 1
ATOM 775 C CA . ASP A 1 104 ? -15.783 -10.000 -3.928 1.00 86.81 104 ASP A CA 1
ATOM 776 C C . ASP A 1 104 ? -14.921 -8.786 -4.265 1.00 86.81 104 ASP A C 1
ATOM 778 O O . ASP A 1 104 ? -15.375 -7.883 -4.972 1.00 86.81 104 ASP A O 1
ATOM 782 N N . TYR A 1 105 ? -13.649 -8.783 -3.860 1.00 85.50 105 TYR A N 1
ATOM 783 C CA . TYR A 1 105 ? -12.711 -7.751 -4.302 1.00 85.50 105 TYR A CA 1
ATOM 784 C C . TYR A 1 105 ? -12.555 -7.721 -5.826 1.00 85.50 105 TYR A C 1
ATOM 786 O O . TYR A 1 105 ? -12.304 -6.650 -6.373 1.00 85.50 105 TYR A O 1
ATOM 794 N N . HIS A 1 106 ? -12.785 -8.830 -6.534 1.00 83.56 106 HIS A N 1
ATOM 795 C CA . HIS A 1 106 ? -12.752 -8.888 -7.997 1.00 83.56 106 HIS A CA 1
ATOM 796 C C . HIS A 1 106 ? -14.121 -8.615 -8.639 1.00 83.56 106 HIS A C 1
ATOM 798 O O . HIS A 1 106 ? -14.193 -7.927 -9.659 1.00 83.56 106 HIS A O 1
ATOM 804 N N . THR A 1 107 ? -15.220 -9.092 -8.048 1.00 86.25 107 THR A N 1
ATOM 805 C CA . THR A 1 107 ? -16.534 -9.130 -8.719 1.00 86.25 107 THR A CA 1
ATOM 806 C C . THR A 1 107 ? -17.566 -8.143 -8.185 1.00 86.25 107 THR A C 1
ATOM 808 O O . THR A 1 107 ? -18.470 -7.770 -8.931 1.00 86.25 107 THR A O 1
ATOM 811 N N . ALA A 1 108 ? -17.454 -7.692 -6.934 1.00 87.94 108 ALA A N 1
ATOM 812 C CA . ALA A 1 108 ? -18.451 -6.814 -6.328 1.00 87.94 108 ALA A CA 1
ATOM 813 C C . ALA A 1 108 ? -18.475 -5.421 -6.976 1.00 87.94 108 ALA A C 1
ATOM 815 O O . ALA A 1 108 ? -17.479 -4.932 -7.524 1.00 87.94 108 ALA A O 1
ATOM 816 N N . GLY A 1 109 ? -19.626 -4.749 -6.896 1.00 91.12 109 GLY A N 1
ATOM 817 C CA . GLY A 1 109 ? -19.738 -3.345 -7.275 1.00 91.12 109 GLY A CA 1
ATOM 818 C C . GLY A 1 109 ? -18.989 -2.443 -6.289 1.00 91.12 109 GLY A C 1
ATOM 819 O O . GLY A 1 109 ? -18.987 -2.697 -5.086 1.00 91.12 109 GLY A O 1
ATOM 820 N N . LEU A 1 110 ? -18.401 -1.340 -6.771 1.00 92.06 110 LEU A N 1
ATOM 821 C CA . LEU A 1 110 ? -17.701 -0.381 -5.898 1.00 92.06 110 LEU A CA 1
ATOM 822 C C . LEU A 1 110 ? -18.615 0.192 -4.807 1.00 92.06 110 LEU A C 1
ATOM 824 O O . LEU A 1 110 ? -18.155 0.440 -3.700 1.00 92.06 110 LEU A O 1
ATOM 828 N N . GLY A 1 111 ? -19.908 0.368 -5.095 1.00 91.81 111 GLY A N 1
ATOM 829 C CA . GLY A 1 111 ? -20.886 0.797 -4.096 1.00 91.81 111 GLY A CA 1
ATOM 830 C C . GLY A 1 111 ? -21.093 -0.233 -2.985 1.00 91.81 111 GLY A C 1
ATOM 831 O O . GLY A 1 111 ? -21.219 0.143 -1.825 1.00 91.81 111 GLY A O 1
ATOM 832 N N . ASP A 1 112 ? -21.081 -1.527 -3.308 1.00 92.06 112 ASP A N 1
ATOM 833 C CA . ASP A 1 112 ? -21.231 -2.591 -2.311 1.00 92.06 112 ASP A CA 1
ATOM 834 C C . ASP A 1 112 ? -19.980 -2.715 -1.439 1.00 92.06 112 ASP A C 1
ATOM 836 O O . ASP A 1 112 ? -20.097 -2.795 -0.216 1.00 92.06 112 ASP A O 1
ATOM 840 N N . LEU A 1 113 ? -18.794 -2.613 -2.051 1.00 92.19 113 LEU A N 1
ATOM 841 C CA . LEU A 1 113 ? -17.526 -2.524 -1.327 1.00 92.19 113 LEU A CA 1
ATOM 842 C C . LEU A 1 113 ? -17.475 -1.276 -0.442 1.00 92.19 113 LEU A C 1
ATOM 844 O O . LEU A 1 113 ? -17.089 -1.370 0.709 1.00 92.19 113 LEU A O 1
ATOM 848 N N . PHE A 1 114 ? -17.905 -0.111 -0.927 1.00 93.94 114 PHE A N 1
ATOM 849 C CA . PHE A 1 114 ? -17.929 1.115 -0.124 1.00 93.94 114 PHE A CA 1
ATOM 850 C C . PHE A 1 114 ? -18.890 1.009 1.066 1.00 93.94 114 PHE A C 1
ATOM 852 O O . PHE A 1 114 ? -18.572 1.434 2.175 1.00 93.94 114 PHE A O 1
ATOM 859 N N . ASN A 1 115 ? -20.043 0.370 0.861 1.00 92.81 115 ASN A N 1
ATOM 860 C CA . ASN A 1 115 ? -21.046 0.156 1.900 1.00 92.81 115 ASN A CA 1
ATOM 861 C C . ASN A 1 115 ? -20.635 -0.890 2.949 1.00 92.81 115 ASN A C 1
ATOM 863 O O . ASN A 1 115 ? -21.328 -1.014 3.963 1.00 92.81 115 ASN A O 1
ATOM 867 N N . SER A 1 116 ? -19.566 -1.658 2.733 1.00 92.50 116 SER A N 1
ATOM 868 C CA . SER A 1 116 ? -19.042 -2.594 3.733 1.00 92.50 116 SER A CA 1
ATOM 869 C C . SER A 1 116 ? -18.297 -1.880 4.871 1.00 92.50 116 SER A C 1
ATOM 871 O O . SER A 1 116 ? -18.196 -2.417 5.978 1.00 92.50 116 SER A O 1
ATOM 873 N N . TYR A 1 117 ? -17.839 -0.650 4.615 1.00 91.81 117 TYR A N 1
ATOM 874 C CA . TYR A 1 117 ? -17.162 0.199 5.585 1.00 91.81 117 TYR A CA 1
ATOM 875 C C . TYR A 1 117 ? -18.154 0.928 6.498 1.00 91.81 117 TYR A C 1
ATOM 877 O O . TYR A 1 117 ? -19.250 1.321 6.077 1.00 91.81 117 TYR A O 1
ATOM 885 N N . SER A 1 118 ? -17.722 1.182 7.733 1.00 90.81 118 SER A N 1
ATOM 886 C CA . SER A 1 118 ? -18.370 2.082 8.683 1.00 90.81 118 SER A CA 1
ATOM 887 C C . SER A 1 118 ? -18.525 3.488 8.084 1.00 90.81 118 SER A C 1
ATOM 889 O O . SER A 1 118 ? -17.828 3.870 7.140 1.00 90.81 118 SER A O 1
ATOM 891 N N . LYS A 1 119 ? -19.388 4.326 8.675 1.00 91.50 119 LYS A N 1
ATOM 892 C CA . LYS A 1 119 ? -19.495 5.743 8.268 1.00 91.50 119 LYS A CA 1
ATOM 893 C C . LYS A 1 119 ? -18.155 6.479 8.363 1.00 91.50 119 LYS A C 1
ATOM 895 O O . LYS A 1 119 ? -17.869 7.323 7.522 1.00 91.50 119 LYS A O 1
ATOM 900 N N . LEU A 1 120 ? -17.345 6.154 9.374 1.00 89.25 120 LEU A N 1
ATOM 901 C CA . LEU A 1 120 ? -16.018 6.741 9.538 1.00 89.25 120 LEU A CA 1
ATOM 902 C C . LEU A 1 120 ? -15.091 6.283 8.408 1.00 89.25 120 LEU A C 1
ATOM 904 O O . LEU A 1 120 ? -14.471 7.127 7.771 1.00 89.25 120 LEU A O 1
ATOM 908 N N . GLY A 1 121 ? -15.065 4.981 8.108 1.00 91.06 121 GLY A N 1
ATOM 909 C CA . GLY A 1 121 ? -14.286 4.423 7.002 1.00 91.06 121 GLY A CA 1
ATOM 910 C C . GLY A 1 121 ? -14.657 5.034 5.652 1.00 91.06 121 GLY A C 1
ATOM 911 O O . GLY A 1 121 ? -13.771 5.416 4.894 1.00 91.06 121 GLY A O 1
ATOM 912 N N . GLN A 1 122 ? -15.951 5.221 5.382 1.00 92.62 122 GLN A N 1
ATOM 913 C CA . GLN A 1 122 ? -16.442 5.884 4.169 1.00 92.62 122 GLN A CA 1
ATOM 914 C C . GLN A 1 122 ? -15.917 7.323 4.045 1.00 92.62 122 GLN A C 1
ATOM 916 O O . GLN A 1 122 ? -15.344 7.676 3.015 1.00 92.62 122 GLN A O 1
ATOM 921 N N . THR A 1 123 ? -16.024 8.130 5.107 1.00 91.88 123 THR A N 1
ATOM 922 C CA . THR A 1 123 ? -15.468 9.495 5.131 1.00 91.88 123 THR A CA 1
ATOM 923 C C . THR A 1 123 ? -13.945 9.499 4.981 1.00 91.88 123 THR A C 1
ATOM 925 O O . THR A 1 123 ? -13.388 10.342 4.278 1.00 91.88 123 THR A O 1
ATOM 928 N N . THR A 1 124 ? -13.250 8.548 5.609 1.00 90.44 124 THR A N 1
ATOM 929 C CA . THR A 1 124 ? -11.798 8.399 5.476 1.00 90.44 124 THR A CA 1
ATOM 930 C C . THR A 1 124 ? -11.401 8.057 4.041 1.00 90.44 124 THR A C 1
ATOM 932 O O . THR A 1 124 ? -10.465 8.660 3.526 1.00 90.44 124 THR A O 1
ATOM 935 N N . ILE A 1 125 ? -12.122 7.159 3.364 1.00 92.69 125 ILE A N 1
ATOM 936 C CA . ILE A 1 125 ? -11.885 6.819 1.952 1.00 92.69 125 ILE A CA 1
ATOM 937 C C . ILE A 1 125 ? -12.072 8.046 1.062 1.00 92.69 125 ILE A C 1
ATOM 939 O O . ILE A 1 125 ? -11.231 8.310 0.208 1.00 92.69 125 ILE A O 1
ATOM 943 N N . GLU A 1 126 ? -13.143 8.813 1.265 1.00 91.50 126 GLU A N 1
ATOM 944 C CA . GLU A 1 126 ? -13.391 10.033 0.491 1.00 91.50 126 GLU A CA 1
ATOM 945 C C . GLU A 1 126 ? -12.263 11.053 0.674 1.00 91.50 126 GLU A C 1
ATOM 947 O O . GLU A 1 126 ? -11.727 11.553 -0.316 1.00 91.50 126 GLU A O 1
ATOM 952 N N . SER A 1 127 ? -11.830 11.276 1.917 1.00 89.38 127 SER A N 1
ATOM 953 C CA . SER A 1 127 ? -10.701 12.156 2.234 1.00 89.38 127 SER A CA 1
ATOM 954 C C . SER A 1 127 ? -9.394 11.684 1.582 1.00 89.38 127 SER A C 1
ATOM 956 O O . SER A 1 127 ? -8.751 12.443 0.857 1.00 89.38 127 SER A O 1
ATOM 958 N N . LEU A 1 128 ? -9.033 10.408 1.760 1.00 87.62 128 LEU A N 1
ATOM 959 C CA . LEU A 1 128 ? -7.806 9.819 1.207 1.00 87.62 128 LEU A CA 1
ATOM 960 C C . LEU A 1 128 ? -7.819 9.750 -0.324 1.00 87.62 128 LEU A C 1
ATOM 962 O O . LEU A 1 128 ? -6.762 9.785 -0.951 1.00 87.62 128 LEU A O 1
ATOM 966 N N . SER A 1 129 ? -9.003 9.670 -0.935 1.00 86.94 129 SER A N 1
ATOM 967 C CA . SER A 1 129 ? -9.140 9.680 -2.389 1.00 86.94 129 SER A CA 1
ATOM 968 C C . SER A 1 129 ? -8.870 11.049 -3.013 1.00 86.94 129 SER A C 1
ATOM 970 O O . SER A 1 129 ? -8.605 11.119 -4.212 1.00 86.94 129 SER A O 1
ATOM 972 N N . GLY A 1 130 ? -8.966 12.140 -2.242 1.00 82.50 130 GLY A N 1
ATOM 973 C CA . GLY A 1 130 ? -8.842 13.503 -2.765 1.00 82.50 130 GLY A CA 1
ATOM 974 C C . GLY A 1 130 ? -9.856 13.832 -3.872 1.00 82.50 130 GLY A C 1
ATOM 975 O O . GLY A 1 130 ? -9.571 14.666 -4.726 1.00 82.50 130 GLY A O 1
ATOM 976 N N . GLY A 1 131 ? -11.003 13.139 -3.906 1.00 82.38 131 GLY A N 1
ATOM 977 C CA . GLY A 1 131 ? -12.011 13.254 -4.969 1.00 82.38 131 GLY A CA 1
ATOM 978 C C . GLY A 1 131 ? -11.709 12.449 -6.242 1.00 82.38 131 GLY A C 1
ATOM 979 O O . GLY A 1 131 ? -12.467 12.527 -7.207 1.00 82.38 131 GLY A O 1
ATOM 980 N N . SER A 1 132 ? -10.624 11.668 -6.272 1.00 87.31 132 SER A N 1
ATOM 981 C CA . SER A 1 132 ? -10.300 10.775 -7.388 1.00 87.31 132 SER A CA 1
ATOM 982 C C . SER A 1 132 ? -11.090 9.470 -7.292 1.00 87.31 132 SER A C 1
ATOM 984 O O . SER A 1 132 ? -10.814 8.620 -6.441 1.00 87.31 132 SER A O 1
ATOM 986 N N . GLU A 1 133 ? -12.020 9.259 -8.226 1.00 90.62 133 GLU A N 1
ATOM 987 C CA . GLU A 1 133 ? -12.755 7.991 -8.345 1.00 90.62 133 GLU A CA 1
ATOM 988 C C . GLU A 1 133 ? -11.824 6.800 -8.608 1.00 90.62 133 GLU A C 1
ATOM 990 O O . GLU A 1 133 ? -12.080 5.698 -8.127 1.00 90.62 133 GLU A O 1
ATOM 995 N N . LYS A 1 134 ? -10.699 7.019 -9.302 1.00 91.56 134 LYS A N 1
ATOM 996 C CA . LYS A 1 134 ? -9.685 5.979 -9.536 1.00 91.56 134 LYS A CA 1
ATOM 997 C C . LYS A 1 134 ? -9.030 5.539 -8.232 1.00 91.56 134 LYS A C 1
ATOM 999 O O . LYS A 1 134 ? -8.949 4.349 -7.945 1.00 91.56 134 LYS A O 1
ATOM 1004 N N . THR A 1 135 ? -8.622 6.502 -7.408 1.00 90.94 135 THR A N 1
ATOM 1005 C CA . THR A 1 135 ? -8.025 6.233 -6.096 1.00 90.94 135 THR A CA 1
ATOM 1006 C C . THR A 1 135 ? -9.030 5.565 -5.170 1.00 90.94 135 THR A C 1
ATOM 1008 O O . THR A 1 135 ? -8.701 4.576 -4.520 1.00 90.94 135 THR A O 1
ATOM 1011 N N . LYS A 1 136 ? -10.269 6.068 -5.137 1.00 93.56 136 LYS A N 1
ATOM 1012 C CA . LYS A 1 136 ? -11.361 5.475 -4.360 1.00 93.56 136 LYS A CA 1
ATOM 1013 C C . LYS A 1 136 ? -11.601 4.022 -4.765 1.00 93.56 136 LYS A C 1
ATOM 1015 O O . LYS A 1 136 ? -11.637 3.149 -3.902 1.00 93.56 136 LYS A O 1
ATOM 1020 N N . ALA A 1 137 ? -11.716 3.753 -6.065 1.00 93.44 137 ALA A N 1
ATOM 1021 C CA . ALA A 1 137 ? -11.885 2.404 -6.587 1.00 93.44 137 ALA A CA 1
ATOM 1022 C C . ALA A 1 137 ? -10.716 1.495 -6.188 1.00 93.44 137 ALA A C 1
ATOM 1024 O O . ALA A 1 137 ? -10.943 0.387 -5.711 1.00 93.44 137 ALA A O 1
ATOM 1025 N N . PHE A 1 138 ? -9.480 1.977 -6.321 1.00 94.31 138 PHE A N 1
ATOM 1026 C CA . PHE A 1 138 ? -8.288 1.208 -5.980 1.00 94.31 138 PHE A CA 1
ATOM 1027 C C . PHE A 1 138 ? -8.197 0.891 -4.483 1.00 94.31 138 PHE A C 1
ATOM 1029 O O . PHE A 1 138 ? -7.924 -0.245 -4.110 1.00 94.31 138 PHE A O 1
ATOM 1036 N N . ILE 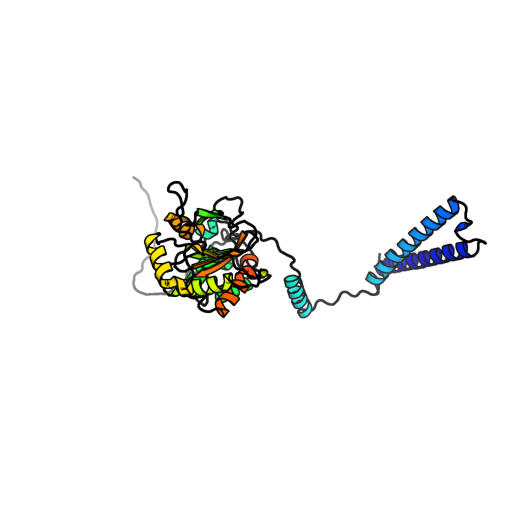A 1 139 ? -8.518 1.852 -3.611 1.00 94.06 139 ILE A N 1
ATOM 1037 C CA . ILE A 1 139 ? -8.623 1.615 -2.164 1.00 94.06 139 ILE A CA 1
ATOM 1038 C C . ILE A 1 139 ? -9.627 0.493 -1.877 1.00 94.06 139 ILE A C 1
ATOM 1040 O O . ILE A 1 139 ? -9.290 -0.466 -1.187 1.00 94.06 139 ILE A O 1
ATOM 1044 N N . LEU A 1 140 ? -10.831 0.579 -2.447 1.00 94.12 140 LEU A N 1
ATOM 1045 C CA . LEU A 1 140 ? -11.908 -0.390 -2.218 1.00 94.12 140 LEU A CA 1
ATOM 1046 C C . LEU A 1 140 ? -11.588 -1.797 -2.737 1.00 94.12 140 LEU A C 1
ATOM 1048 O O . LEU A 1 140 ? -12.067 -2.779 -2.176 1.00 94.12 140 LEU A O 1
ATOM 1052 N N . ARG A 1 141 ? -10.792 -1.904 -3.804 1.00 92.69 141 ARG A N 1
ATOM 1053 C CA . ARG A 1 141 ? -10.395 -3.177 -4.427 1.00 92.69 141 ARG A CA 1
ATOM 1054 C C . ARG A 1 141 ? -9.201 -3.845 -3.745 1.00 92.69 141 ARG A C 1
ATOM 1056 O O . ARG A 1 141 ? -8.928 -5.013 -4.025 1.00 92.69 141 ARG A O 1
ATOM 1063 N N . THR A 1 142 ? -8.493 -3.132 -2.871 1.00 91.56 142 THR A N 1
ATOM 1064 C CA . THR A 1 142 ? -7.188 -3.596 -2.379 1.00 91.56 142 THR A CA 1
ATOM 1065 C C . THR A 1 142 ? -7.092 -3.606 -0.853 1.00 91.56 142 THR A C 1
ATOM 1067 O O . THR A 1 142 ? -6.540 -4.552 -0.296 1.00 91.56 142 THR A O 1
ATOM 1070 N N . VAL A 1 143 ? -7.650 -2.617 -0.147 1.00 93.75 143 VAL A N 1
ATOM 1071 C CA . VAL A 1 143 ? -7.525 -2.503 1.318 1.00 93.75 143 VAL A CA 1
ATOM 1072 C C . VAL A 1 143 ? -8.298 -3.603 2.052 1.00 93.75 143 VAL A C 1
ATOM 1074 O O . VAL A 1 143 ? -9.454 -3.891 1.748 1.00 93.75 143 VAL A O 1
ATOM 1077 N N . GLY A 1 144 ? -7.658 -4.198 3.063 1.00 89.81 144 GLY A N 1
ATOM 1078 C CA . GLY A 1 144 ? -8.197 -5.312 3.852 1.00 89.81 144 GLY A CA 1
ATOM 1079 C C . GLY A 1 144 ? -7.875 -6.696 3.290 1.00 89.81 144 GLY A C 1
ATOM 1080 O O . GLY A 1 144 ? -8.146 -7.708 3.928 1.00 89.81 144 GLY A O 1
ATOM 1081 N N . ARG A 1 145 ? -7.223 -6.782 2.132 1.00 88.12 145 ARG A N 1
ATOM 1082 C CA . ARG A 1 145 ? -6.810 -8.078 1.586 1.00 88.12 145 ARG A CA 1
ATOM 1083 C C . ARG A 1 145 ? -5.656 -8.647 2.398 1.00 88.12 145 ARG A C 1
ATOM 1085 O O . ARG A 1 145 ? -4.650 -7.970 2.614 1.00 88.12 145 ARG A O 1
ATOM 1092 N N . ASN A 1 146 ? -5.816 -9.883 2.862 1.00 87.81 146 ASN A N 1
ATOM 1093 C CA . ASN A 1 146 ? -4.821 -10.579 3.664 1.00 87.81 146 ASN A CA 1
ATOM 1094 C C . ASN A 1 146 ? -3.967 -11.498 2.780 1.00 87.81 146 ASN A C 1
ATOM 1096 O O . ASN A 1 146 ? -4.469 -12.475 2.22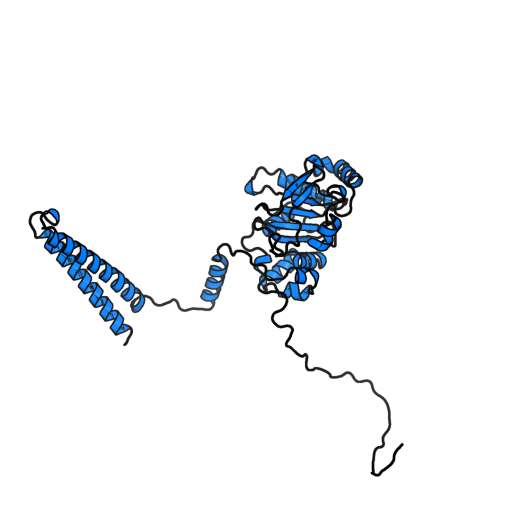7 1.00 87.81 146 ASN A O 1
ATOM 1100 N N . LEU A 1 147 ? -2.663 -11.225 2.702 1.00 79.81 147 LEU A N 1
ATOM 1101 C CA . LEU A 1 147 ? -1.716 -12.022 1.914 1.00 79.81 147 LEU A CA 1
ATOM 1102 C C . LEU A 1 147 ? -1.506 -13.430 2.493 1.00 79.81 147 LEU A C 1
ATOM 1104 O O . LEU A 1 147 ? -1.078 -14.332 1.781 1.00 79.81 147 LEU A O 1
ATOM 1108 N N . LYS A 1 148 ? -1.813 -13.634 3.780 1.00 73.50 148 LYS A N 1
ATOM 1109 C CA . LYS A 1 148 ? -1.734 -14.930 4.475 1.00 73.50 148 LYS A CA 1
ATOM 1110 C C . LYS A 1 148 ? -3.058 -15.699 4.436 1.00 73.50 148 LYS A C 1
ATOM 1112 O O . LYS A 1 148 ? -3.236 -16.628 5.229 1.00 73.50 148 LYS A O 1
ATOM 1117 N N . SER A 1 149 ? -4.016 -15.296 3.597 1.00 65.12 149 SER A N 1
ATOM 1118 C CA . SER A 1 149 ? -5.293 -16.004 3.497 1.00 65.12 149 SER A CA 1
ATOM 1119 C C . SER A 1 149 ? -5.067 -17.461 3.077 1.00 65.12 149 SER A C 1
ATOM 1121 O O . SER A 1 149 ? -4.169 -17.788 2.299 1.00 65.12 149 SER A O 1
ATOM 1123 N N . GLN A 1 150 ? -5.891 -18.365 3.612 1.00 53.91 150 GLN A N 1
ATOM 1124 C CA . GLN A 1 150 ? -5.806 -19.804 3.319 1.00 53.91 150 GLN A CA 1
ATOM 1125 C C . GLN A 1 150 ? -6.138 -20.144 1.858 1.00 53.91 150 GLN A C 1
ATOM 1127 O O . GLN A 1 150 ? -6.000 -21.292 1.447 1.00 53.91 150 GLN A O 1
ATOM 1132 N N . GLU A 1 151 ? -6.566 -19.154 1.079 1.00 58.06 151 GLU A N 1
ATOM 1133 C CA . GLU A 1 151 ? -6.965 -19.303 -0.315 1.00 58.06 151 GLU A CA 1
ATOM 1134 C C . GLU A 1 151 ? -5.756 -19.400 -1.259 1.00 58.06 151 GLU A C 1
ATOM 1136 O O . GLU A 1 151 ? -5.906 -19.867 -2.383 1.00 58.06 151 GLU A O 1
ATOM 1141 N N . GLY A 1 152 ? -4.548 -19.015 -0.813 1.00 56.88 152 GLY A N 1
ATOM 1142 C CA . GLY A 1 152 ? -3.308 -19.207 -1.581 1.00 56.88 152 GLY A CA 1
ATOM 1143 C C . GLY A 1 152 ? -3.244 -18.423 -2.898 1.00 56.88 152 GLY A C 1
ATOM 1144 O O . GLY A 1 152 ? -2.474 -18.784 -3.783 1.00 56.88 152 GLY A O 1
ATOM 1145 N N . LEU A 1 153 ? -4.060 -17.374 -3.034 1.00 65.88 153 LEU A N 1
ATOM 1146 C CA . LEU A 1 153 ? -4.239 -16.613 -4.276 1.00 65.88 153 LEU A CA 1
ATOM 1147 C C . LEU A 1 153 ? -3.234 -15.468 -4.464 1.00 65.88 153 LEU A C 1
ATOM 1149 O O . LEU A 1 153 ? -3.198 -14.878 -5.539 1.00 65.88 153 LEU A O 1
ATOM 1153 N N . PHE A 1 154 ? -2.443 -15.137 -3.440 1.00 74.94 154 PHE A N 1
ATOM 1154 C CA . PHE A 1 154 ? -1.513 -14.010 -3.479 1.00 74.94 154 PHE A CA 1
ATOM 1155 C C . PHE A 1 154 ? -0.069 -14.455 -3.625 1.00 74.94 154 PHE A C 1
ATOM 1157 O O . PHE A 1 154 ? 0.416 -15.335 -2.906 1.00 74.94 154 PHE A O 1
ATOM 1164 N N . THR A 1 155 ? 0.650 -13.751 -4.489 1.00 77.25 155 THR A N 1
ATOM 1165 C CA . THR A 1 155 ? 2.097 -13.827 -4.572 1.00 77.25 155 THR A CA 1
ATOM 1166 C C . THR A 1 155 ? 2.704 -13.208 -3.313 1.00 77.25 155 THR A C 1
ATOM 1168 O O . THR A 1 155 ? 2.714 -11.995 -3.126 1.00 77.25 155 THR A O 1
ATOM 1171 N N . THR A 1 156 ? 3.244 -14.047 -2.429 1.00 79.75 156 THR A N 1
ATOM 1172 C CA . THR A 1 156 ? 3.940 -13.601 -1.207 1.00 79.75 156 THR A CA 1
ATOM 1173 C C . THR A 1 156 ? 5.437 -13.388 -1.415 1.00 79.75 156 THR A C 1
ATOM 1175 O O . THR A 1 156 ? 6.114 -12.879 -0.520 1.00 79.75 156 THR A O 1
ATOM 1178 N N . GLN A 1 157 ? 5.969 -13.769 -2.581 1.00 85.38 157 GLN A N 1
ATOM 1179 C CA . GLN A 1 157 ? 7.389 -13.660 -2.907 1.00 85.38 157 GLN A CA 1
ATOM 1180 C C . GLN A 1 157 ? 7.604 -12.996 -4.263 1.00 85.38 157 GLN A C 1
ATOM 1182 O O . GLN A 1 157 ? 7.101 -13.470 -5.279 1.00 85.38 157 GLN A O 1
ATOM 1187 N N . LEU A 1 158 ? 8.408 -11.938 -4.286 1.00 86.12 158 LEU A N 1
ATOM 1188 C CA . LEU A 1 158 ? 8.826 -11.263 -5.511 1.00 86.12 158 LEU A CA 1
ATOM 1189 C C . LEU A 1 158 ? 10.328 -11.434 -5.694 1.00 86.12 158 LEU A C 1
ATOM 1191 O O . LEU A 1 158 ? 11.096 -11.282 -4.748 1.00 86.12 158 LEU A O 1
ATOM 1195 N N . LYS A 1 159 ? 10.754 -11.738 -6.918 1.00 86.50 159 LYS A N 1
ATOM 1196 C CA . LYS A 1 159 ? 12.172 -11.761 -7.270 1.00 86.50 159 LYS A CA 1
ATOM 1197 C C . LYS A 1 159 ? 12.550 -10.428 -7.905 1.00 86.50 159 LYS A C 1
ATOM 1199 O O . LYS A 1 159 ? 11.831 -9.962 -8.785 1.00 86.50 159 LYS A O 1
ATOM 1204 N N . THR A 1 160 ? 13.644 -9.825 -7.460 1.00 87.88 160 THR A N 1
ATOM 1205 C CA . THR A 1 160 ? 14.177 -8.583 -8.031 1.00 87.88 160 THR A CA 1
ATOM 1206 C C . THR A 1 160 ? 15.071 -8.860 -9.239 1.00 87.88 160 THR A C 1
ATOM 1208 O O . THR A 1 160 ? 15.537 -9.985 -9.451 1.00 87.88 160 THR A O 1
ATOM 1211 N N . LEU A 1 161 ? 15.392 -7.810 -9.995 1.00 84.75 161 LEU A N 1
ATOM 1212 C CA . LEU A 1 161 ? 16.393 -7.841 -11.065 1.00 84.75 161 LEU A CA 1
ATOM 1213 C C . LEU A 1 161 ? 17.795 -8.214 -10.561 1.00 84.75 161 LEU A C 1
ATOM 1215 O O . LEU A 1 161 ? 18.544 -8.872 -11.278 1.00 84.75 161 LEU A O 1
ATOM 1219 N N . SER A 1 162 ? 18.131 -7.868 -9.314 1.00 83.50 162 SER A N 1
ATOM 1220 C CA . SER A 1 162 ? 19.386 -8.280 -8.666 1.00 83.50 162 SER A CA 1
ATOM 1221 C C . SER A 1 162 ? 19.398 -9.756 -8.241 1.00 83.50 162 SER A C 1
ATOM 1223 O O . SER A 1 162 ? 20.431 -10.275 -7.821 1.00 83.50 162 SER A O 1
ATOM 1225 N N . GLY A 1 163 ? 18.264 -10.454 -8.363 1.00 82.12 163 GLY A N 1
ATOM 1226 C CA . GLY A 1 163 ? 18.105 -11.855 -7.984 1.00 82.12 163 GLY A CA 1
ATOM 1227 C C . GLY A 1 163 ? 17.740 -12.080 -6.515 1.00 82.12 163 GLY A C 1
ATOM 1228 O O . GLY A 1 163 ? 17.616 -13.237 -6.107 1.00 82.12 163 GLY A O 1
ATOM 1229 N N . GLU A 1 164 ? 17.536 -11.014 -5.741 1.00 86.81 164 GLU A N 1
ATOM 1230 C CA . GLU A 1 164 ? 17.016 -11.078 -4.374 1.00 86.81 164 GLU A CA 1
ATOM 1231 C C . GLU A 1 164 ? 15.567 -11.586 -4.375 1.00 86.81 164 GLU A C 1
ATOM 1233 O O . GLU A 1 164 ? 14.775 -11.253 -5.256 1.00 86.81 164 GLU A O 1
ATOM 1238 N N . VAL A 1 165 ? 15.214 -12.403 -3.380 1.00 87.38 165 VAL A N 1
ATOM 1239 C CA . VAL A 1 165 ? 13.837 -12.858 -3.159 1.00 87.38 165 VAL A CA 1
ATOM 1240 C C . VAL A 1 165 ? 13.257 -12.102 -1.970 1.00 87.38 165 VAL A C 1
ATOM 1242 O O . VAL A 1 165 ? 13.621 -12.353 -0.821 1.00 87.38 165 VAL A O 1
ATOM 1245 N N . LEU A 1 166 ? 12.329 -11.198 -2.260 1.00 87.38 166 LEU A N 1
ATOM 1246 C CA . LEU A 1 166 ? 11.590 -10.403 -1.289 1.00 87.38 166 LEU A CA 1
ATOM 1247 C C . LEU A 1 166 ? 10.377 -11.188 -0.805 1.00 87.38 166 LEU A C 1
ATOM 1249 O O . LEU A 1 166 ? 9.590 -11.671 -1.616 1.00 87.38 166 LEU A O 1
ATOM 1253 N N . LYS A 1 167 ? 10.209 -11.289 0.514 1.00 88.50 167 LYS A N 1
ATOM 1254 C CA . LYS A 1 167 ? 9.040 -11.908 1.148 1.00 88.50 167 LYS A CA 1
ATOM 1255 C C . LYS A 1 167 ? 8.131 -10.819 1.700 1.00 88.50 167 LYS A C 1
ATOM 1257 O O . LYS A 1 167 ? 8.524 -10.106 2.618 1.00 88.50 167 LYS A O 1
ATOM 1262 N N . LEU A 1 168 ? 6.924 -10.715 1.156 1.00 86.88 168 LEU A N 1
ATOM 1263 C CA . LEU A 1 168 ? 5.940 -9.694 1.533 1.00 86.88 168 LEU A CA 1
ATOM 1264 C C . LEU A 1 168 ? 5.213 -10.023 2.845 1.00 86.88 168 LEU A C 1
ATOM 1266 O O . LEU A 1 168 ? 4.529 -9.178 3.414 1.00 86.88 168 LEU A O 1
ATOM 1270 N N . ASP A 1 169 ? 5.351 -11.254 3.335 1.00 83.62 169 ASP A N 1
ATOM 1271 C CA . ASP A 1 169 ? 4.677 -11.776 4.523 1.00 83.62 169 ASP A CA 1
ATOM 1272 C C . ASP A 1 169 ? 5.621 -11.964 5.731 1.00 83.62 169 ASP A C 1
ATOM 1274 O O . ASP A 1 169 ? 5.247 -12.594 6.730 1.00 83.62 169 ASP A O 1
ATOM 1278 N N . ASP A 1 170 ? 6.818 -11.364 5.669 1.00 86.06 170 ASP A N 1
ATOM 1279 C CA . ASP A 1 170 ? 7.930 -11.519 6.622 1.00 86.06 170 ASP A CA 1
ATOM 1280 C C . ASP A 1 170 ? 7.742 -10.810 7.979 1.00 86.06 170 ASP A C 1
ATOM 1282 O O . ASP A 1 170 ? 8.623 -10.871 8.839 1.00 86.06 170 ASP A O 1
ATOM 1286 N N . GLY A 1 171 ? 6.593 -10.164 8.194 1.00 86.62 171 GLY A N 1
ATOM 1287 C CA . GLY A 1 171 ? 6.274 -9.463 9.437 1.00 86.62 171 GLY A CA 1
ATOM 1288 C C . GLY A 1 171 ? 6.785 -8.024 9.507 1.00 86.62 171 GLY A C 1
ATOM 1289 O O . GLY A 1 171 ? 6.839 -7.462 10.602 1.00 86.62 171 GLY A O 1
ATOM 1290 N N . LYS A 1 172 ? 7.170 -7.427 8.374 1.00 88.75 172 LYS A N 1
ATOM 1291 C CA . LYS A 1 172 ? 7.537 -6.009 8.261 1.00 88.75 172 LYS A CA 1
ATOM 1292 C C . LYS A 1 172 ? 6.511 -5.228 7.447 1.00 88.75 172 LYS A C 1
ATOM 1294 O O . LYS A 1 172 ? 5.728 -5.806 6.702 1.00 88.75 172 LYS A O 1
ATOM 1299 N N . ASP A 1 173 ? 6.549 -3.909 7.596 1.00 91.19 173 ASP A N 1
ATOM 1300 C CA . ASP A 1 173 ? 5.826 -3.001 6.713 1.00 91.19 173 ASP A CA 1
ATOM 1301 C C . ASP A 1 173 ? 6.527 -2.949 5.345 1.00 91.19 173 ASP A C 1
ATOM 1303 O O . ASP A 1 173 ? 7.750 -2.760 5.274 1.00 91.19 173 ASP A O 1
ATOM 1307 N N . HIS A 1 174 ? 5.745 -3.103 4.275 1.00 92.50 174 HIS A N 1
ATOM 1308 C CA . HIS A 1 174 ? 6.188 -3.078 2.880 1.00 92.50 174 HIS A CA 1
ATOM 1309 C C . HIS A 1 174 ? 5.359 -2.085 2.070 1.00 92.50 174 HIS A C 1
ATOM 1311 O O . HIS A 1 174 ? 4.128 -2.109 2.099 1.00 92.50 174 HIS A O 1
ATOM 1317 N N . LEU A 1 175 ? 6.032 -1.241 1.294 1.00 94.69 175 LEU A N 1
ATOM 1318 C CA . LEU A 1 175 ? 5.409 -0.397 0.279 1.00 94.69 175 LEU A CA 1
ATOM 1319 C C . LEU A 1 175 ? 5.725 -0.943 -1.113 1.00 94.69 175 LEU A C 1
ATOM 1321 O O . LEU A 1 175 ? 6.875 -0.944 -1.542 1.00 94.69 175 LEU A O 1
ATOM 1325 N N . LEU A 1 176 ? 4.702 -1.351 -1.852 1.00 95.19 176 LEU A N 1
ATOM 1326 C CA . LEU A 1 176 ? 4.830 -1.662 -3.271 1.00 95.19 176 LEU A CA 1
ATOM 1327 C C . LEU A 1 176 ? 4.524 -0.401 -4.073 1.00 95.19 176 LEU A C 1
ATOM 1329 O O . LEU A 1 176 ? 3.418 0.132 -3.986 1.00 95.19 176 LEU A O 1
ATOM 1333 N N . PHE A 1 177 ? 5.497 0.073 -4.845 1.00 95.75 177 PHE A N 1
ATOM 1334 C CA . PHE A 1 177 ? 5.345 1.208 -5.746 1.00 95.75 177 PHE A CA 1
ATOM 1335 C C . PHE A 1 177 ? 5.343 0.709 -7.191 1.00 95.75 177 PHE A C 1
ATOM 1337 O O . PHE A 1 177 ? 6.381 0.332 -7.732 1.00 95.75 177 PHE A O 1
ATOM 1344 N N . PHE A 1 178 ? 4.165 0.687 -7.807 1.00 95.19 178 PHE A N 1
ATOM 1345 C CA . PHE A 1 178 ? 3.982 0.347 -9.212 1.00 95.19 178 PHE A CA 1
ATOM 1346 C C . PHE A 1 178 ? 4.304 1.578 -10.056 1.00 95.19 178 PHE A C 1
ATOM 1348 O O . PHE A 1 178 ? 3.532 2.535 -10.069 1.00 95.19 178 PHE A O 1
ATOM 1355 N N . ALA A 1 179 ? 5.453 1.554 -10.722 1.00 94.31 179 ALA A N 1
ATOM 1356 C CA . ALA A 1 179 ? 6.050 2.689 -11.410 1.00 94.31 179 ALA A CA 1
ATOM 1357 C C . ALA A 1 179 ? 5.880 2.617 -12.934 1.00 94.31 179 ALA A C 1
ATOM 1359 O O . ALA A 1 179 ? 5.739 1.542 -13.523 1.00 94.31 179 ALA A O 1
ATOM 1360 N N . ASP A 1 180 ? 5.971 3.783 -13.562 1.00 91.81 180 ASP A N 1
ATOM 1361 C CA . ASP A 1 180 ? 6.208 3.977 -14.993 1.00 91.81 180 ASP A CA 1
ATOM 1362 C C . ASP A 1 180 ? 7.477 4.829 -15.208 1.00 91.81 180 ASP A C 1
ATOM 1364 O O . ASP A 1 180 ? 8.195 5.142 -14.256 1.00 91.81 180 ASP A O 1
ATOM 1368 N N . ASP A 1 181 ? 7.773 5.201 -16.454 1.00 91.94 181 ASP A N 1
ATOM 1369 C CA . ASP A 1 181 ? 8.914 6.050 -16.821 1.00 91.94 181 ASP A CA 1
ATOM 1370 C C . ASP A 1 181 ? 8.610 7.560 -16.748 1.00 91.94 181 ASP A C 1
ATOM 1372 O O . ASP A 1 181 ? 9.353 8.376 -17.298 1.00 91.94 181 ASP A O 1
ATOM 1376 N N . SER A 1 182 ? 7.539 7.963 -16.054 1.00 93.00 182 SER A N 1
ATOM 1377 C CA . SER A 1 182 ? 7.153 9.370 -15.937 1.00 93.00 182 SER A CA 1
ATOM 1378 C C . SER A 1 182 ? 8.027 10.166 -14.957 1.00 93.00 182 SER A C 1
ATOM 1380 O O . SER A 1 182 ? 8.609 9.643 -14.002 1.00 93.00 182 SER A O 1
ATOM 1382 N N . GLU A 1 183 ? 8.056 11.489 -15.141 1.00 91.50 183 GLU A N 1
ATOM 1383 C CA . GLU A 1 183 ? 8.698 12.422 -14.201 1.00 91.50 183 GLU A CA 1
ATOM 1384 C C . GLU A 1 183 ? 8.058 12.366 -12.805 1.00 91.50 183 GLU A C 1
ATOM 1386 O O . GLU A 1 183 ? 8.736 12.519 -11.782 1.00 91.50 183 GLU A O 1
ATOM 1391 N N . TYR A 1 184 ? 6.752 12.103 -12.750 1.00 91.69 184 TYR A N 1
ATOM 1392 C CA . TYR A 1 184 ? 6.056 11.957 -11.484 1.00 91.69 184 TYR A CA 1
ATOM 1393 C C . TYR A 1 184 ? 6.533 10.701 -10.736 1.00 91.69 184 TYR A C 1
ATOM 1395 O O . TYR A 1 184 ? 6.868 10.802 -9.556 1.00 91.69 184 TYR A O 1
ATOM 1403 N N . SER A 1 185 ? 6.695 9.560 -11.421 1.00 94.00 185 SER A N 1
ATOM 1404 C CA . SER A 1 185 ? 7.311 8.363 -10.827 1.00 94.00 185 SER A CA 1
ATOM 1405 C C . SER A 1 185 ? 8.714 8.644 -10.286 1.00 94.00 185 SER A C 1
ATOM 1407 O O . SER A 1 185 ? 9.013 8.280 -9.151 1.00 94.00 185 SER A O 1
ATOM 1409 N N . ALA A 1 186 ? 9.552 9.370 -11.034 1.00 94.06 186 ALA A N 1
ATOM 1410 C CA . ALA A 1 186 ? 10.880 9.775 -10.562 1.00 94.06 186 ALA A CA 1
ATOM 1411 C C . ALA A 1 186 ? 10.821 10.675 -9.312 1.00 94.06 186 ALA A C 1
ATOM 1413 O O . ALA A 1 186 ? 11.641 10.532 -8.405 1.00 94.06 186 ALA A O 1
ATOM 1414 N N . THR A 1 187 ? 9.836 11.574 -9.237 1.00 93.56 187 THR A N 1
ATOM 1415 C CA . THR A 1 187 ? 9.627 12.458 -8.080 1.00 93.56 187 THR A CA 1
ATOM 1416 C C . THR A 1 187 ? 9.280 11.662 -6.825 1.00 93.56 187 THR A C 1
ATOM 1418 O O . THR A 1 187 ? 9.921 11.841 -5.790 1.00 93.56 187 THR A O 1
ATOM 1421 N N . VAL A 1 188 ? 8.312 10.742 -6.911 1.00 93.00 188 VAL A N 1
ATOM 1422 C CA . VAL A 1 188 ? 7.919 9.904 -5.766 1.00 93.00 188 VAL A CA 1
ATOM 1423 C C . VAL A 1 188 ? 9.062 8.993 -5.336 1.00 93.00 188 VAL A C 1
ATOM 1425 O O . VAL A 1 188 ? 9.346 8.892 -4.144 1.00 93.00 188 VAL A O 1
ATOM 1428 N N . LEU A 1 189 ? 9.757 8.370 -6.291 1.00 94.44 189 LEU A N 1
ATOM 1429 C CA . LEU A 1 189 ? 10.912 7.524 -6.002 1.00 94.44 189 LEU A CA 1
ATOM 1430 C C . LEU A 1 189 ? 12.036 8.292 -5.306 1.00 94.44 189 LEU A C 1
ATOM 1432 O O . LEU A 1 189 ? 12.651 7.737 -4.404 1.00 94.44 189 LEU A O 1
ATOM 1436 N N . GLY A 1 190 ? 12.265 9.561 -5.656 1.00 93.56 190 GLY A N 1
ATOM 1437 C CA . GLY A 1 190 ? 13.217 10.414 -4.941 1.00 93.56 190 GLY A CA 1
ATOM 1438 C C . GLY A 1 190 ? 12.835 10.585 -3.469 1.00 93.56 190 GLY A C 1
ATOM 1439 O O . GLY A 1 190 ? 13.653 10.342 -2.585 1.00 93.56 190 GLY A O 1
ATOM 1440 N N . LEU A 1 191 ? 11.560 10.887 -3.195 1.00 92.75 191 LEU A N 1
ATOM 1441 C CA . LEU A 1 191 ? 11.052 11.006 -1.822 1.00 92.75 191 LEU A CA 1
ATOM 1442 C C . LEU A 1 191 ? 11.190 9.689 -1.038 1.00 92.75 191 LEU A C 1
ATOM 1444 O O . LEU A 1 191 ? 11.577 9.697 0.131 1.00 92.75 191 LEU A O 1
ATOM 1448 N N . LEU A 1 192 ? 10.884 8.550 -1.668 1.00 92.56 192 LEU A N 1
ATOM 1449 C CA . LEU A 1 192 ? 11.023 7.225 -1.053 1.00 92.56 192 LEU A CA 1
ATOM 1450 C C . LEU A 1 192 ? 12.489 6.866 -0.789 1.00 92.56 192 LEU A C 1
ATOM 1452 O O . LEU A 1 192 ? 12.809 6.338 0.278 1.00 92.56 192 LEU A O 1
ATOM 1456 N N . HIS A 1 193 ? 13.375 7.188 -1.729 1.00 91.44 193 HIS A N 1
ATOM 1457 C CA . HIS A 1 193 ? 14.806 6.944 -1.621 1.00 91.44 193 HIS A CA 1
ATOM 1458 C C . HIS A 1 193 ? 15.424 7.733 -0.460 1.00 91.44 193 HIS A C 1
ATOM 1460 O O . HIS A 1 193 ? 16.125 7.158 0.379 1.00 91.44 193 HIS A O 1
ATOM 1466 N N . ASP A 1 194 ? 15.094 9.020 -0.340 1.00 89.06 194 ASP A N 1
ATOM 1467 C CA . ASP A 1 194 ? 15.520 9.855 0.785 1.00 89.06 194 ASP A CA 1
ATOM 1468 C C . ASP A 1 194 ? 14.966 9.324 2.114 1.00 89.06 194 ASP A C 1
ATOM 1470 O O . ASP A 1 194 ? 15.687 9.220 3.113 1.00 89.06 194 ASP A O 1
ATOM 1474 N N . ARG A 1 195 ? 13.700 8.885 2.121 1.00 87.06 195 ARG A N 1
ATOM 1475 C CA . ARG A 1 195 ? 13.062 8.302 3.306 1.00 87.06 195 ARG A CA 1
ATOM 1476 C C . ARG A 1 195 ? 13.742 7.011 3.765 1.00 87.06 195 ARG A C 1
ATOM 1478 O O . ARG A 1 195 ? 13.879 6.806 4.973 1.00 87.06 195 ARG A O 1
ATOM 1485 N N . ALA A 1 196 ? 14.179 6.159 2.839 1.00 85.44 196 ALA A N 1
ATOM 1486 C CA . ALA A 1 196 ? 14.861 4.900 3.142 1.00 85.44 196 ALA A CA 1
ATOM 1487 C C . ALA A 1 196 ? 16.301 5.084 3.651 1.00 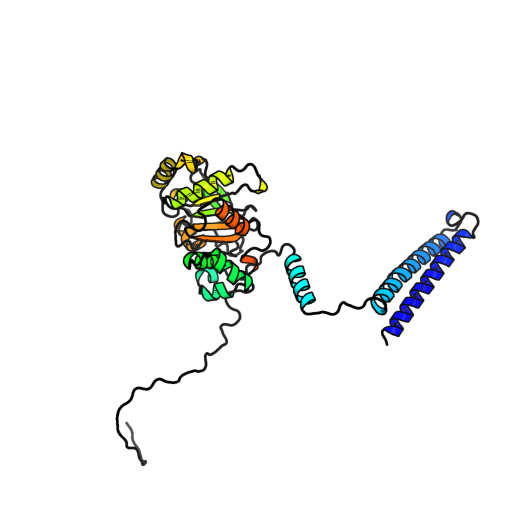85.44 196 ALA A C 1
ATOM 1489 O O . ALA A 1 196 ? 16.815 4.213 4.359 1.00 85.44 196 ALA A O 1
ATOM 1490 N N . LYS A 1 197 ? 16.929 6.230 3.355 1.00 82.50 197 LYS A N 1
ATOM 1491 C CA . LYS A 1 197 ? 18.229 6.640 3.916 1.00 82.50 197 LYS A CA 1
ATOM 1492 C C . LYS A 1 197 ? 18.135 7.212 5.331 1.00 82.50 197 LYS A C 1
ATOM 1494 O O . LYS A 1 197 ? 19.169 7.470 5.944 1.00 82.50 197 LYS A O 1
ATOM 1499 N N . SER A 1 198 ? 16.928 7.423 5.856 1.00 75.44 198 SER A N 1
ATOM 1500 C CA . SER A 1 198 ? 16.738 7.973 7.197 1.00 75.44 198 SER A CA 1
ATOM 1501 C C . SER A 1 198 ? 17.416 7.110 8.268 1.00 75.44 198 SER A C 1
ATOM 1503 O O . SER A 1 198 ? 17.265 5.889 8.297 1.00 75.44 198 SER A O 1
ATOM 1505 N N . SER A 1 199 ? 18.140 7.764 9.178 1.00 61.84 199 SER A N 1
ATOM 1506 C CA . SER A 1 199 ? 18.835 7.127 10.306 1.00 61.84 199 SER A CA 1
ATOM 1507 C C . SER A 1 199 ? 17.891 6.627 11.407 1.00 61.84 199 SER A C 1
ATOM 1509 O O . SER A 1 199 ? 18.328 5.934 12.325 1.00 61.84 199 SER A O 1
ATOM 1511 N N . ASP A 1 200 ? 16.612 6.999 11.348 1.00 67.31 200 ASP A N 1
ATOM 1512 C CA . ASP A 1 200 ? 15.584 6.561 12.288 1.00 67.31 200 ASP A CA 1
ATOM 1513 C C . ASP A 1 200 ? 15.115 5.146 11.910 1.00 67.31 200 ASP A C 1
ATOM 1515 O O . ASP A 1 200 ? 14.300 4.953 11.005 1.00 67.31 200 ASP A O 1
ATOM 1519 N N . GLY A 1 201 ? 15.682 4.140 12.584 1.00 62.12 201 GLY A N 1
ATOM 1520 C CA . GLY A 1 201 ? 15.457 2.723 12.288 1.00 62.12 201 GLY A CA 1
ATOM 1521 C C . GLY A 1 201 ? 13.998 2.270 12.408 1.00 62.12 201 GLY A C 1
ATOM 1522 O O . GLY A 1 201 ? 13.596 1.369 11.676 1.00 62.12 201 GLY A O 1
ATOM 1523 N N . GLU A 1 202 ? 13.184 2.915 13.252 1.00 59.56 202 GLU A N 1
ATOM 1524 C CA . GLU A 1 202 ? 11.739 2.629 13.373 1.00 59.56 202 GLU A CA 1
ATOM 1525 C C . GLU A 1 202 ? 10.931 3.171 12.187 1.00 59.56 202 GLU A C 1
ATOM 1527 O O . GLU A 1 202 ? 9.795 2.775 11.929 1.00 59.56 202 GLU A O 1
ATOM 1532 N N . LYS A 1 203 ? 11.542 4.085 11.440 1.00 59.78 203 LYS A N 1
ATOM 1533 C CA . LYS A 1 203 ? 10.962 4.790 10.309 1.00 59.78 203 LYS A CA 1
ATOM 1534 C C . LYS A 1 203 ? 11.601 4.389 8.985 1.00 59.78 203 LYS A C 1
ATOM 1536 O O . LYS A 1 203 ? 11.278 5.005 7.968 1.00 59.78 203 LYS A O 1
ATOM 1541 N N . LYS A 1 204 ? 12.499 3.403 8.981 1.00 70.00 204 LYS A N 1
ATOM 1542 C CA . LYS A 1 204 ? 13.119 2.892 7.763 1.00 70.00 204 LYS A CA 1
ATOM 1543 C C . LYS A 1 204 ? 12.068 2.142 6.948 1.00 70.00 204 LYS A C 1
ATOM 1545 O O . LYS A 1 204 ? 11.545 1.118 7.375 1.00 70.00 204 LYS A O 1
ATOM 1550 N N . LEU A 1 205 ? 11.740 2.695 5.787 1.00 80.56 205 LEU A N 1
ATOM 1551 C CA . LEU A 1 205 ? 10.708 2.171 4.905 1.00 80.56 205 LEU A CA 1
ATOM 1552 C C . LEU A 1 205 ? 11.293 1.084 4.000 1.00 80.56 205 LEU A C 1
ATOM 1554 O O . LEU A 1 205 ? 12.241 1.352 3.264 1.00 80.56 205 LEU A O 1
ATOM 1558 N N . ASN A 1 206 ? 10.703 -0.113 4.012 1.00 86.56 206 ASN A N 1
ATOM 1559 C CA . ASN A 1 206 ? 10.972 -1.107 2.975 1.00 86.56 206 ASN A CA 1
ATOM 1560 C C . ASN A 1 206 ? 10.028 -0.818 1.812 1.00 86.56 206 ASN A C 1
ATOM 1562 O O . ASN A 1 206 ? 8.813 -0.975 1.951 1.00 86.56 206 ASN A O 1
ATOM 1566 N N . TYR A 1 207 ? 10.568 -0.372 0.683 1.00 92.88 207 TYR A N 1
ATOM 1567 C CA . TYR A 1 207 ? 9.785 -0.202 -0.533 1.00 92.88 207 TYR A CA 1
ATOM 1568 C C . TYR A 1 207 ? 10.350 -1.058 -1.663 1.00 92.88 207 TYR A C 1
ATOM 1570 O O . TYR A 1 207 ? 11.552 -1.292 -1.749 1.00 92.88 207 TYR A O 1
ATOM 1578 N N . THR A 1 208 ? 9.459 -1.541 -2.520 1.00 93.88 208 THR A N 1
ATOM 1579 C CA . THR A 1 208 ? 9.783 -2.311 -3.721 1.00 93.88 208 THR A CA 1
ATOM 1580 C C . THR A 1 208 ? 9.232 -1.569 -4.924 1.00 93.88 208 THR A C 1
ATOM 1582 O O . THR A 1 208 ? 8.052 -1.218 -4.949 1.00 93.88 208 THR A O 1
ATOM 1585 N N . ILE A 1 209 ? 10.081 -1.333 -5.920 1.00 95.25 209 ILE A N 1
ATOM 1586 C CA . ILE A 1 209 ? 9.699 -0.690 -7.175 1.00 95.25 209 ILE A CA 1
ATOM 1587 C C . ILE A 1 209 ? 9.289 -1.785 -8.151 1.00 95.25 209 ILE A C 1
ATOM 1589 O O . ILE A 1 209 ? 10.086 -2.667 -8.465 1.00 95.25 209 ILE A O 1
ATOM 1593 N N . ILE A 1 210 ? 8.057 -1.733 -8.641 1.00 94.19 210 ILE A N 1
ATOM 1594 C CA . ILE A 1 210 ? 7.515 -2.705 -9.585 1.00 94.19 210 ILE A CA 1
ATOM 1595 C C . ILE A 1 210 ? 7.239 -1.987 -10.902 1.00 94.19 210 ILE A C 1
ATOM 1597 O O . ILE A 1 210 ? 6.405 -1.090 -10.948 1.00 94.19 210 ILE A O 1
ATOM 1601 N N . PHE A 1 211 ? 7.891 -2.407 -11.982 1.00 92.69 211 PHE A N 1
ATOM 1602 C CA . PHE A 1 211 ? 7.607 -1.945 -13.339 1.00 92.69 211 PHE A CA 1
ATOM 1603 C C . PHE A 1 211 ? 6.802 -3.016 -14.085 1.00 92.69 211 PHE A C 1
ATOM 1605 O O . PHE A 1 211 ? 7.383 -3.969 -14.611 1.00 92.69 211 PHE A O 1
ATOM 1612 N N . PRO A 1 212 ? 5.462 -2.907 -14.137 1.00 87.50 212 PRO A N 1
ATOM 1613 C CA . PRO A 1 212 ? 4.630 -3.947 -14.734 1.00 87.50 212 PRO A CA 1
ATOM 1614 C C . PRO A 1 212 ? 4.639 -3.948 -16.266 1.00 87.50 212 PRO A C 1
ATOM 1616 O O . PRO A 1 212 ? 4.241 -4.943 -16.867 1.00 87.50 212 PRO A O 1
ATOM 1619 N N . THR A 1 213 ? 5.060 -2.850 -16.898 1.00 84.75 213 THR A N 1
ATOM 1620 C CA . THR A 1 213 ? 4.963 -2.639 -18.354 1.00 84.75 213 THR A CA 1
ATOM 1621 C C . THR A 1 213 ? 6.297 -2.332 -19.035 1.00 84.75 213 THR A C 1
ATOM 1623 O O . THR A 1 213 ? 6.348 -2.310 -20.266 1.00 84.75 213 THR A O 1
ATOM 1626 N N . LEU A 1 214 ? 7.367 -2.087 -18.272 1.00 84.38 214 LEU A N 1
ATOM 1627 C CA . LEU A 1 214 ? 8.686 -1.764 -18.816 1.00 84.38 214 LEU A CA 1
ATOM 1628 C C . LEU A 1 214 ? 9.614 -2.978 -18.771 1.00 84.38 214 LEU A C 1
ATOM 1630 O O . LEU A 1 214 ? 9.651 -3.712 -17.784 1.00 84.38 214 LEU A O 1
ATOM 1634 N N . ASP A 1 215 ? 10.380 -3.146 -19.845 1.00 81.69 215 ASP A N 1
ATOM 1635 C CA . ASP A 1 215 ? 11.516 -4.061 -19.907 1.00 81.69 215 ASP A CA 1
ATOM 1636 C C . ASP A 1 215 ? 12.757 -3.459 -19.222 1.00 81.69 215 ASP A C 1
ATOM 1638 O O . ASP A 1 215 ? 12.834 -2.258 -18.942 1.00 81.69 215 ASP A O 1
ATOM 1642 N N . GLY A 1 216 ? 13.758 -4.296 -18.974 1.00 81.25 216 GLY A N 1
ATOM 1643 C CA . GLY A 1 216 ? 15.003 -3.939 -18.306 1.00 81.25 216 GLY A CA 1
ATOM 1644 C C . GLY A 1 216 ? 15.803 -2.868 -19.041 1.00 81.25 216 GLY A C 1
ATOM 1645 O O . GLY A 1 216 ? 16.458 -2.060 -18.395 1.00 81.25 216 GLY A O 1
ATOM 1646 N N . THR A 1 217 ? 15.695 -2.769 -20.371 1.00 87.00 217 THR A N 1
ATOM 1647 C CA . THR A 1 217 ? 16.415 -1.730 -21.127 1.00 87.00 217 THR A CA 1
ATOM 1648 C C . THR A 1 217 ? 15.836 -0.347 -20.844 1.00 87.00 217 THR A C 1
ATOM 1650 O O . THR A 1 217 ? 16.585 0.611 -20.635 1.00 87.00 217 THR A O 1
ATOM 1653 N N . LYS A 1 218 ? 14.505 -0.226 -20.816 1.00 89.75 218 LYS A N 1
ATOM 1654 C CA . LYS A 1 218 ? 13.825 1.031 -20.473 1.00 89.75 218 LYS A CA 1
ATOM 1655 C C . LYS A 1 218 ? 14.014 1.394 -19.006 1.00 89.75 218 LYS A C 1
ATOM 1657 O O . LYS A 1 218 ? 14.251 2.560 -18.700 1.00 89.75 218 LYS A O 1
ATOM 1662 N N . ILE A 1 219 ? 13.972 0.403 -18.117 1.00 91.00 219 ILE A N 1
ATOM 1663 C CA . ILE A 1 219 ? 14.237 0.603 -16.688 1.00 91.00 219 ILE A CA 1
ATOM 1664 C C . ILE A 1 219 ? 15.667 1.120 -16.485 1.00 91.00 219 ILE A C 1
ATOM 1666 O O . ILE A 1 219 ? 15.858 2.139 -15.823 1.00 91.00 219 ILE A O 1
ATOM 1670 N N . ASP A 1 220 ? 16.665 0.507 -17.124 1.00 90.81 220 ASP A N 1
ATOM 1671 C CA . ASP A 1 220 ? 18.056 0.965 -17.064 1.00 90.81 220 ASP A CA 1
ATOM 1672 C C . ASP A 1 220 ? 18.210 2.415 -17.534 1.00 90.81 220 ASP A C 1
ATOM 1674 O O . ASP A 1 220 ? 18.953 3.193 -16.933 1.00 90.81 220 ASP A O 1
ATOM 1678 N N . GLN A 1 221 ? 17.524 2.800 -18.614 1.00 93.75 221 GLN A N 1
ATOM 1679 C CA . GLN A 1 221 ? 17.536 4.179 -19.108 1.00 93.75 221 GLN A CA 1
ATOM 1680 C C . GLN A 1 221 ? 16.900 5.146 -18.106 1.00 93.75 221 GLN A C 1
ATOM 1682 O O . GLN A 1 221 ? 17.468 6.208 -17.843 1.00 93.75 221 GLN A O 1
ATOM 1687 N N . PHE A 1 222 ? 15.769 4.766 -17.512 1.00 95.00 222 PHE A N 1
ATOM 1688 C CA . PHE A 1 222 ? 15.081 5.559 -16.498 1.00 95.00 222 PHE A CA 1
ATOM 1689 C C . PHE A 1 222 ? 15.962 5.802 -15.263 1.00 95.00 222 PHE A C 1
ATOM 1691 O O . PHE A 1 222 ? 16.106 6.950 -14.832 1.00 95.00 222 PHE A O 1
ATOM 1698 N N . PHE A 1 223 ? 16.624 4.762 -14.741 1.00 95.00 223 PHE A N 1
ATOM 1699 C CA . PHE A 1 223 ? 17.561 4.901 -13.622 1.00 95.00 223 PHE A CA 1
ATOM 1700 C C . PHE A 1 223 ? 18.806 5.700 -14.005 1.00 95.00 223 PHE A C 1
ATOM 1702 O O . PHE A 1 223 ? 19.227 6.561 -13.241 1.00 95.00 223 PHE A O 1
ATOM 1709 N N . LYS A 1 224 ? 19.374 5.504 -15.202 1.00 94.50 224 LYS A N 1
ATOM 1710 C CA . LYS A 1 224 ? 20.519 6.308 -15.671 1.00 94.50 224 LYS A CA 1
ATOM 1711 C C . LYS A 1 224 ? 20.186 7.794 -15.770 1.00 94.50 224 LYS A C 1
ATOM 1713 O O . LYS A 1 224 ? 21.025 8.619 -15.422 1.00 94.50 224 LYS A O 1
ATOM 1718 N N . ALA A 1 225 ? 18.979 8.133 -16.220 1.00 94.75 225 ALA A N 1
ATOM 1719 C CA . ALA A 1 225 ? 18.533 9.517 -16.339 1.00 94.75 225 ALA A CA 1
ATOM 1720 C C . ALA A 1 225 ? 18.258 10.181 -14.976 1.00 94.75 225 ALA A C 1
ATOM 1722 O O . ALA A 1 225 ? 18.398 11.397 -14.856 1.00 94.75 225 ALA A O 1
ATOM 1723 N N . ASN A 1 226 ? 17.890 9.401 -13.953 1.00 95.38 226 ASN A N 1
ATOM 1724 C CA . ASN A 1 226 ? 17.422 9.913 -12.660 1.00 95.38 226 ASN A CA 1
ATOM 1725 C C . ASN A 1 226 ? 18.304 9.521 -11.461 1.00 95.38 226 ASN A C 1
ATOM 1727 O O . ASN A 1 226 ? 17.937 9.812 -10.322 1.00 95.38 226 ASN A O 1
ATOM 1731 N N . SER A 1 227 ? 19.462 8.896 -11.685 1.00 92.00 227 SER A N 1
ATOM 1732 C CA . SER A 1 227 ? 20.286 8.270 -10.636 1.00 92.00 227 SER A CA 1
ATOM 1733 C C . SER A 1 227 ? 20.704 9.215 -9.513 1.00 92.00 227 SER A C 1
ATOM 1735 O O . SER A 1 227 ? 20.791 8.809 -8.358 1.00 92.00 227 SER A O 1
ATOM 1737 N N . SER A 1 228 ? 20.901 10.498 -9.821 1.00 90.56 228 SER A N 1
ATOM 1738 C CA . SER A 1 228 ? 21.217 11.528 -8.826 1.00 90.56 228 SER A CA 1
ATOM 1739 C C . SER A 1 228 ? 20.097 11.768 -7.809 1.00 90.56 228 SER A C 1
ATOM 1741 O O . SER A 1 228 ? 20.372 12.277 -6.726 1.00 90.56 228 SER A O 1
ATOM 1743 N N . LYS A 1 229 ? 18.852 11.418 -8.153 1.00 90.75 229 LYS A N 1
ATOM 1744 C CA . LYS A 1 229 ? 17.658 11.598 -7.317 1.00 90.75 229 LYS A CA 1
ATOM 1745 C C . LYS A 1 229 ? 17.175 10.288 -6.701 1.00 90.75 229 LYS A C 1
ATOM 1747 O O . LYS A 1 229 ? 16.800 10.278 -5.538 1.00 90.75 229 LYS A O 1
ATOM 1752 N N . ILE A 1 230 ? 17.160 9.203 -7.476 1.00 92.62 230 ILE A N 1
ATOM 1753 C CA . ILE A 1 230 ? 16.511 7.937 -7.080 1.00 92.62 230 ILE A CA 1
ATOM 1754 C C . ILE A 1 230 ? 17.504 6.814 -6.734 1.00 92.62 230 ILE A C 1
ATOM 1756 O O . ILE A 1 230 ? 17.082 5.707 -6.399 1.00 92.62 230 ILE A O 1
ATOM 1760 N N . GLY A 1 231 ? 18.810 7.087 -6.817 1.00 90.69 231 GLY A N 1
ATOM 1761 C CA . GLY A 1 231 ? 19.862 6.083 -6.658 1.00 90.69 231 GLY A CA 1
ATOM 1762 C C . GLY A 1 231 ? 20.042 5.216 -7.904 1.00 90.69 231 GLY A C 1
ATOM 1763 O O . GLY A 1 231 ? 19.435 5.459 -8.952 1.00 90.69 231 GLY A O 1
ATOM 1764 N N . THR A 1 232 ? 20.903 4.204 -7.816 1.00 90.75 232 THR A N 1
ATOM 1765 C CA . THR A 1 232 ? 21.092 3.239 -8.913 1.00 90.75 232 THR A CA 1
ATOM 1766 C C . THR A 1 232 ? 20.095 2.084 -8.832 1.00 90.75 232 THR A C 1
ATOM 1768 O O . THR A 1 232 ? 19.417 1.890 -7.821 1.00 90.75 232 THR A O 1
ATOM 1771 N N . ILE A 1 233 ? 19.990 1.298 -9.905 1.00 88.75 233 ILE A N 1
ATOM 1772 C CA . ILE A 1 233 ? 19.102 0.130 -9.929 1.00 88.75 233 ILE A CA 1
ATOM 1773 C C . ILE A 1 233 ? 19.527 -0.925 -8.893 1.00 88.75 233 ILE A C 1
ATOM 1775 O O . ILE A 1 233 ? 18.674 -1.574 -8.303 1.00 88.75 233 ILE A O 1
ATOM 1779 N N . GLU A 1 234 ? 20.829 -1.049 -8.614 1.00 86.44 234 GLU A N 1
ATOM 1780 C CA . GLU A 1 234 ? 21.397 -1.991 -7.639 1.00 86.44 234 GLU A CA 1
ATOM 1781 C C . GLU A 1 234 ? 21.160 -1.570 -6.183 1.00 86.44 234 GLU A C 1
ATOM 1783 O O . GLU A 1 234 ? 21.155 -2.413 -5.289 1.00 86.44 234 GLU A O 1
ATOM 1788 N N . GLU A 1 235 ? 20.965 -0.274 -5.939 1.00 86.06 235 GLU A N 1
ATOM 1789 C CA . GLU A 1 235 ? 20.623 0.269 -4.620 1.00 86.06 235 GLU A CA 1
ATOM 1790 C C . GLU A 1 235 ? 19.138 0.083 -4.277 1.00 86.06 235 GLU A C 1
ATOM 1792 O O . GLU A 1 235 ? 18.734 0.297 -3.133 1.00 86.06 235 GLU A O 1
ATOM 1797 N N . ASN A 1 236 ? 18.322 -0.299 -5.262 1.00 89.81 236 ASN A N 1
ATOM 1798 C CA . ASN A 1 236 ? 16.876 -0.392 -5.153 1.00 89.81 236 ASN A CA 1
ATOM 1799 C C . ASN A 1 236 ? 16.379 -1.836 -5.320 1.00 89.81 236 ASN A C 1
ATOM 1801 O O . ASN A 1 236 ? 16.870 -2.618 -6.132 1.00 89.81 236 ASN A O 1
ATOM 1805 N N . SER A 1 237 ? 15.307 -2.172 -4.608 1.00 90.88 237 SER A N 1
ATOM 1806 C CA . SER A 1 237 ? 14.569 -3.417 -4.815 1.00 90.88 237 SER A CA 1
ATOM 1807 C C . SER A 1 237 ? 13.640 -3.275 -6.025 1.00 90.88 237 SER A C 1
ATOM 1809 O O . SER A 1 237 ? 12.486 -2.870 -5.883 1.00 90.88 237 SER A O 1
ATOM 1811 N N . VAL A 1 238 ? 14.155 -3.567 -7.225 1.00 91.62 238 VAL A N 1
ATOM 1812 C CA . VAL A 1 238 ? 13.423 -3.411 -8.496 1.00 91.62 238 VAL A CA 1
ATOM 1813 C C . VAL A 1 238 ? 12.929 -4.750 -9.030 1.00 91.62 238 VAL A C 1
ATOM 1815 O O . VAL A 1 238 ? 13.704 -5.692 -9.179 1.00 91.62 238 VAL A O 1
ATOM 1818 N N . VAL A 1 239 ? 11.642 -4.813 -9.359 1.00 90.00 239 VAL A N 1
ATOM 1819 C CA . VAL A 1 239 ? 10.950 -5.967 -9.933 1.00 90.00 239 VAL A CA 1
ATOM 1820 C C . VAL A 1 239 ? 10.353 -5.557 -11.278 1.00 90.00 239 VAL A C 1
ATOM 1822 O O . VAL A 1 239 ? 9.680 -4.534 -11.387 1.00 90.00 239 VAL A O 1
ATOM 1825 N N . SER A 1 240 ? 10.565 -6.361 -12.311 1.00 88.12 240 SER A N 1
ATOM 1826 C CA . SER A 1 240 ? 9.987 -6.157 -13.641 1.00 88.12 240 SER A CA 1
ATOM 1827 C C . SER A 1 240 ? 9.661 -7.484 -14.313 1.00 88.12 240 SER A C 1
ATOM 1829 O O . SER A 1 240 ? 9.925 -8.559 -13.765 1.00 88.12 240 SER A O 1
ATOM 1831 N N . ILE A 1 241 ? 9.108 -7.417 -15.525 1.00 78.31 241 ILE A N 1
ATOM 1832 C CA . ILE A 1 241 ? 8.853 -8.597 -16.359 1.00 78.31 241 ILE A CA 1
ATOM 1833 C C . ILE A 1 241 ? 10.091 -9.496 -16.523 1.00 78.31 241 ILE A C 1
ATOM 1835 O O . ILE A 1 241 ? 9.943 -10.713 -16.549 1.00 78.31 241 ILE A O 1
ATOM 1839 N N . ASP A 1 242 ? 11.297 -8.921 -16.524 1.00 76.62 242 ASP A N 1
ATOM 1840 C CA . ASP A 1 242 ? 12.555 -9.661 -16.684 1.00 76.62 242 ASP A CA 1
ATOM 1841 C C . ASP A 1 242 ? 13.020 -10.334 -15.384 1.00 76.62 242 ASP A C 1
ATOM 1843 O O . ASP A 1 242 ? 13.924 -11.168 -15.388 1.00 76.62 242 ASP A O 1
ATOM 1847 N N . SER A 1 243 ? 12.416 -9.976 -14.247 1.00 68.44 243 SER A N 1
ATOM 1848 C CA . SER A 1 243 ? 12.770 -10.541 -12.941 1.00 68.44 243 SER A CA 1
ATOM 1849 C C . SER A 1 243 ? 12.140 -11.914 -12.694 1.00 68.44 243 SER A C 1
ATOM 1851 O O . SER A 1 243 ? 12.625 -12.674 -11.851 1.00 68.44 243 SER A O 1
ATOM 1853 N N . GLN A 1 244 ? 11.064 -12.249 -13.412 1.00 65.25 244 GLN A N 1
ATOM 1854 C CA . GLN A 1 244 ? 10.378 -13.530 -13.273 1.00 65.25 244 GLN A CA 1
ATOM 1855 C C . GLN A 1 244 ? 10.915 -14.532 -14.306 1.00 65.25 244 GLN A C 1
ATOM 1857 O O . GLN A 1 244 ? 10.988 -14.211 -15.490 1.00 65.25 244 GLN A O 1
ATOM 1862 N N . PRO A 1 245 ? 11.299 -15.758 -13.906 1.00 56.94 245 PRO A N 1
ATOM 1863 C CA . PRO A 1 245 ? 11.687 -16.780 -14.872 1.00 56.94 245 PRO A CA 1
ATOM 1864 C C . PRO A 1 245 ? 10.513 -17.096 -15.810 1.00 56.94 245 PRO A C 1
ATOM 1866 O O . PRO A 1 245 ? 9.364 -17.087 -15.379 1.00 56.94 245 PRO A O 1
ATOM 1869 N N . ASN A 1 246 ? 10.797 -17.506 -17.053 1.00 50.88 246 ASN A N 1
ATOM 1870 C CA . ASN A 1 246 ? 9.795 -17.953 -18.045 1.00 50.88 246 ASN A CA 1
ATOM 1871 C C . ASN A 1 246 ? 8.884 -19.116 -17.570 1.00 50.88 246 ASN A C 1
ATOM 1873 O O . ASN A 1 246 ? 8.004 -19.548 -18.307 1.00 50.88 246 ASN A O 1
ATOM 1877 N N . GLN A 1 247 ? 9.125 -19.656 -16.371 1.00 45.31 247 GLN A N 1
ATOM 1878 C CA . GLN A 1 247 ? 8.360 -20.721 -15.718 1.00 45.31 247 GLN A CA 1
ATOM 1879 C C . GLN A 1 247 ? 7.514 -20.236 -14.524 1.00 45.31 247 GLN A C 1
ATOM 1881 O O . GLN A 1 247 ? 6.884 -21.057 -13.862 1.00 45.31 247 GLN A O 1
ATOM 1886 N N . ALA A 1 248 ? 7.512 -18.939 -14.199 1.00 55.69 248 ALA A N 1
ATOM 1887 C CA . ALA A 1 248 ? 6.629 -18.398 -13.171 1.00 55.69 248 ALA A CA 1
ATOM 1888 C C . ALA A 1 248 ? 5.165 -18.492 -13.633 1.00 55.69 248 ALA A C 1
ATOM 1890 O O . ALA A 1 248 ? 4.839 -18.146 -14.766 1.00 55.69 248 ALA A O 1
ATOM 1891 N N . ASN A 1 249 ? 4.274 -18.949 -12.747 1.00 49.03 249 ASN A N 1
ATOM 1892 C CA . ASN A 1 249 ? 2.856 -19.156 -13.069 1.00 49.03 249 ASN A CA 1
ATOM 1893 C C . ASN A 1 249 ? 2.092 -17.845 -13.352 1.00 49.03 249 ASN A C 1
ATOM 1895 O O . ASN A 1 249 ? 1.014 -17.893 -13.941 1.00 49.03 249 ASN A O 1
ATOM 1899 N N . LEU A 1 250 ? 2.632 -16.689 -12.945 1.00 63.00 250 LEU A N 1
ATOM 1900 C CA . LEU A 1 250 ? 2.042 -15.365 -13.151 1.00 63.00 250 LEU A CA 1
ATOM 1901 C C . LEU A 1 250 ? 3.126 -14.357 -13.550 1.00 63.00 250 LEU A C 1
ATOM 1903 O O . LEU A 1 250 ? 4.188 -14.284 -12.933 1.00 63.00 250 LEU A O 1
ATOM 1907 N N . SER A 1 251 ? 2.848 -13.570 -14.590 1.00 76.81 251 SER A N 1
ATOM 1908 C CA . SER A 1 251 ? 3.715 -12.459 -14.999 1.00 76.81 251 SER A CA 1
ATOM 1909 C C . SER A 1 251 ? 3.616 -11.295 -14.003 1.00 76.81 251 SER A C 1
ATOM 1911 O O . SER A 1 251 ? 2.588 -11.142 -13.342 1.00 76.81 251 SER A O 1
ATOM 1913 N N . ILE A 1 252 ? 4.625 -10.414 -13.931 1.00 83.94 252 ILE A N 1
ATOM 1914 C CA . ILE A 1 252 ? 4.528 -9.185 -13.111 1.00 83.94 252 ILE A CA 1
ATOM 1915 C C . ILE A 1 252 ? 3.319 -8.333 -13.518 1.00 83.94 252 ILE A C 1
ATOM 1917 O O . ILE A 1 252 ? 2.652 -7.757 -12.661 1.00 83.94 252 ILE A O 1
ATOM 1921 N N . TYR A 1 253 ? 2.986 -8.307 -14.809 1.00 83.12 253 TYR A N 1
ATOM 1922 C CA . TYR A 1 253 ? 1.776 -7.655 -15.300 1.00 83.12 253 TYR A CA 1
ATOM 1923 C C . TYR A 1 253 ? 0.500 -8.275 -14.702 1.00 83.12 253 TYR A C 1
ATOM 1925 O O . TYR A 1 253 ? -0.393 -7.551 -14.259 1.00 83.12 253 TYR A O 1
ATOM 1933 N N . SER A 1 254 ? 0.420 -9.609 -14.641 1.00 81.19 254 SER A N 1
ATOM 1934 C CA . SER A 1 254 ? -0.699 -10.334 -14.023 1.00 81.19 254 SER A CA 1
ATOM 1935 C C . SER A 1 254 ? -0.785 -10.062 -12.522 1.00 81.19 254 SER A C 1
ATOM 1937 O O . SER A 1 254 ? -1.871 -9.791 -12.025 1.00 81.19 254 SER A O 1
ATOM 1939 N N . ILE A 1 255 ? 0.345 -10.046 -11.809 1.00 84.00 255 ILE A N 1
ATOM 1940 C CA . ILE A 1 255 ? 0.379 -9.699 -10.381 1.00 84.00 255 ILE A CA 1
ATOM 1941 C C . ILE A 1 255 ? -0.145 -8.269 -10.178 1.00 84.00 255 ILE A C 1
ATOM 1943 O O . ILE A 1 255 ? -1.039 -8.039 -9.370 1.00 84.00 255 ILE A O 1
ATOM 1947 N N . ALA A 1 256 ? 0.331 -7.295 -10.955 1.00 86.94 256 ALA A N 1
ATOM 1948 C CA . ALA A 1 256 ? -0.132 -5.914 -10.828 1.00 86.94 256 ALA A CA 1
ATOM 1949 C C . ALA A 1 256 ? -1.641 -5.770 -11.112 1.00 86.94 256 ALA A C 1
ATOM 1951 O O . ALA A 1 256 ? -2.367 -5.168 -10.323 1.00 86.94 256 ALA A O 1
ATOM 1952 N N . THR A 1 257 ? -2.131 -6.339 -12.215 1.00 85.62 257 THR A N 1
ATOM 1953 C CA . THR A 1 257 ? -3.505 -6.104 -12.697 1.00 85.62 257 THR A CA 1
ATOM 1954 C C . THR A 1 257 ? -4.552 -7.028 -12.076 1.00 85.62 257 THR A C 1
ATOM 1956 O O . THR A 1 257 ? -5.654 -6.577 -11.765 1.00 85.62 257 THR A O 1
ATOM 1959 N N . GLN A 1 258 ? -4.234 -8.310 -11.890 1.00 82.31 258 GLN A N 1
ATOM 1960 C CA . GLN A 1 258 ? -5.168 -9.322 -11.392 1.00 82.31 258 GLN A CA 1
ATOM 1961 C C . GLN A 1 258 ? -5.069 -9.465 -9.879 1.00 82.31 258 GLN A C 1
ATOM 1963 O O . GLN A 1 258 ? -6.102 -9.482 -9.216 1.00 82.31 258 GLN A O 1
ATOM 1968 N N . GLU A 1 259 ? -3.853 -9.519 -9.322 1.00 83.81 259 GLU A N 1
ATOM 1969 C CA . GLU A 1 259 ? -3.712 -9.595 -7.869 1.00 83.81 259 GLU A CA 1
ATOM 1970 C C . GLU A 1 259 ? -3.916 -8.234 -7.232 1.00 83.81 259 GLU A C 1
ATOM 1972 O O . GLU A 1 259 ? -4.744 -8.148 -6.347 1.00 83.81 259 GLU A O 1
ATOM 1977 N N . TYR A 1 260 ? -3.250 -7.162 -7.656 1.00 86.88 260 TYR A N 1
ATOM 1978 C CA . TYR A 1 260 ? -3.340 -5.870 -6.958 1.00 86.88 260 TYR A CA 1
ATOM 1979 C C . TYR A 1 260 ? -4.361 -4.887 -7.535 1.00 86.88 260 TYR A C 1
ATOM 1981 O O . TYR A 1 260 ? -4.559 -3.840 -6.930 1.00 86.88 260 TYR A O 1
ATOM 1989 N N . HIS A 1 261 ? -5.042 -5.212 -8.640 1.00 87.81 261 HIS A N 1
ATOM 1990 C CA . HIS A 1 261 ? -6.003 -4.320 -9.311 1.00 87.81 261 HIS A CA 1
ATOM 1991 C C . HIS A 1 261 ? -5.428 -2.973 -9.766 1.00 87.81 261 HIS A C 1
ATOM 1993 O O . HIS A 1 261 ? -6.136 -1.967 -9.816 1.00 87.81 261 HIS A O 1
ATOM 1999 N N . VAL A 1 262 ? -4.144 -2.935 -10.118 1.00 89.31 262 VAL A N 1
ATOM 2000 C CA . VAL A 1 262 ? -3.503 -1.731 -10.653 1.00 89.31 262 VAL A CA 1
ATOM 2001 C C . VAL A 1 262 ? -4.046 -1.461 -12.055 1.00 89.31 262 VAL A C 1
ATOM 2003 O O . VAL A 1 262 ? -3.756 -2.202 -12.993 1.00 89.31 262 VAL A O 1
ATOM 2006 N N . THR A 1 263 ? -4.844 -0.403 -12.197 1.00 85.50 263 THR A N 1
ATOM 2007 C CA . THR A 1 263 ? -5.396 0.048 -13.489 1.00 85.50 263 THR A CA 1
ATOM 2008 C C . THR A 1 263 ? -4.640 1.227 -14.084 1.00 85.50 263 THR A C 1
ATOM 2010 O O . THR A 1 263 ? -4.696 1.452 -15.290 1.00 85.50 263 THR A O 1
ATOM 2013 N N . ASP A 1 264 ? -3.935 1.977 -13.245 1.00 89.94 264 ASP A N 1
ATOM 2014 C CA . ASP A 1 264 ? -3.282 3.231 -13.591 1.00 89.94 264 ASP A CA 1
ATOM 2015 C C . ASP A 1 264 ? -1.903 3.292 -12.927 1.00 89.94 264 ASP A C 1
ATOM 2017 O O . ASP A 1 264 ? -1.688 2.706 -11.862 1.00 89.94 264 ASP A O 1
ATOM 2021 N N . LEU A 1 265 ? -0.968 4.007 -13.549 1.00 90.50 265 LEU A N 1
ATOM 2022 C CA . LEU A 1 265 ? 0.386 4.193 -13.036 1.00 90.50 265 LEU A CA 1
ATOM 2023 C C . LEU A 1 265 ? 0.700 5.690 -12.834 1.00 90.50 265 LEU A C 1
ATOM 2025 O O . LEU A 1 265 ? 0.162 6.527 -13.562 1.00 90.50 265 LEU A O 1
ATOM 2029 N N . PRO A 1 266 ? 1.554 6.022 -11.850 1.00 92.88 266 PRO A N 1
ATOM 2030 C CA . PRO A 1 266 ? 2.005 5.118 -10.798 1.00 92.88 266 PRO A CA 1
ATOM 2031 C C . PRO A 1 266 ? 0.907 4.832 -9.763 1.00 92.88 266 PRO A C 1
ATOM 2033 O O . PRO A 1 266 ? -0.018 5.622 -9.566 1.00 92.88 266 PRO A O 1
ATOM 2036 N N . SER A 1 267 ? 1.034 3.699 -9.082 1.00 94.19 267 SER A N 1
ATOM 2037 C CA . SER A 1 267 ? 0.146 3.273 -7.996 1.00 94.19 267 SER A CA 1
ATOM 2038 C C . SER A 1 267 ? 0.956 2.762 -6.813 1.00 94.19 267 SER A C 1
ATOM 2040 O O . SER A 1 267 ? 2.094 2.327 -6.965 1.00 94.19 267 SER A O 1
ATOM 2042 N N . TYR A 1 268 ? 0.378 2.797 -5.620 1.00 93.69 268 TYR A N 1
ATOM 2043 C CA . TYR A 1 268 ? 1.069 2.417 -4.391 1.00 93.69 268 TYR A CA 1
ATOM 2044 C C . TYR A 1 268 ? 0.170 1.574 -3.501 1.00 93.69 268 TYR A C 1
ATOM 2046 O O . TYR A 1 268 ? -1.008 1.876 -3.319 1.00 93.69 268 TYR A O 1
ATOM 2054 N N . VAL A 1 269 ? 0.745 0.518 -2.934 1.00 95.19 269 VAL A N 1
ATOM 2055 C CA . VAL A 1 269 ? 0.068 -0.420 -2.039 1.00 95.19 269 VAL A CA 1
ATOM 2056 C C . VAL A 1 269 ? 0.922 -0.594 -0.792 1.00 95.19 269 VAL A C 1
ATOM 2058 O O . VAL A 1 269 ? 2.077 -1.002 -0.877 1.00 95.19 269 VAL A O 1
ATOM 2061 N N . ALA A 1 270 ? 0.351 -0.286 0.367 1.00 94.81 270 ALA A N 1
ATOM 2062 C CA . ALA A 1 270 ? 0.972 -0.519 1.660 1.00 94.81 270 ALA A CA 1
ATOM 2063 C C . ALA A 1 270 ? 0.470 -1.835 2.252 1.00 94.81 270 ALA A C 1
ATOM 2065 O O . ALA A 1 270 ? -0.734 -2.028 2.421 1.00 94.81 270 ALA A O 1
ATOM 2066 N N . ILE A 1 271 ? 1.402 -2.715 2.597 1.00 93.38 271 ILE A N 1
ATOM 2067 C CA . ILE A 1 271 ? 1.162 -3.962 3.318 1.00 93.38 271 ILE A CA 1
ATOM 2068 C C . ILE A 1 271 ? 1.791 -3.786 4.690 1.00 93.38 271 ILE A C 1
ATOM 2070 O O . ILE A 1 271 ? 2.993 -3.545 4.790 1.00 93.38 271 ILE A O 1
ATOM 2074 N N . ASP A 1 272 ? 0.991 -3.853 5.745 1.00 91.31 272 ASP A N 1
ATOM 2075 C CA . ASP A 1 272 ? 1.541 -3.709 7.087 1.00 91.31 272 ASP A CA 1
ATOM 2076 C C . ASP A 1 272 ? 2.193 -5.003 7.593 1.00 91.31 272 ASP A C 1
ATOM 2078 O O . ASP A 1 272 ? 2.040 -6.086 7.020 1.00 91.31 272 ASP A O 1
ATOM 2082 N N . LYS A 1 273 ? 2.877 -4.905 8.733 1.00 89.44 273 LYS A N 1
ATOM 2083 C CA . LYS A 1 273 ? 3.523 -6.024 9.432 1.00 89.44 273 LYS A CA 1
ATOM 2084 C C . LYS A 1 273 ? 2.623 -7.233 9.717 1.00 89.44 273 LYS A C 1
ATOM 2086 O O . LYS A 1 273 ? 3.129 -8.308 10.042 1.00 89.44 273 LYS A O 1
ATOM 2091 N N . THR A 1 274 ? 1.298 -7.092 9.653 1.00 87.69 274 THR A N 1
ATOM 2092 C CA . THR A 1 274 ? 0.368 -8.214 9.834 1.00 87.69 274 THR A CA 1
ATOM 2093 C C . THR A 1 274 ? 0.150 -9.013 8.545 1.00 87.69 274 THR A C 1
ATOM 2095 O O . THR A 1 274 ? -0.338 -10.144 8.612 1.00 87.69 274 THR A O 1
ATOM 2098 N N . GLY A 1 275 ? 0.606 -8.498 7.399 1.00 87.94 275 GLY A N 1
ATOM 2099 C CA . GLY A 1 275 ? 0.415 -9.087 6.073 1.00 87.94 275 GLY A CA 1
ATOM 2100 C C . GLY A 1 275 ? -0.917 -8.692 5.435 1.00 87.94 275 GLY A C 1
ATOM 2101 O O . GLY A 1 275 ? -1.417 -9.418 4.578 1.00 87.94 275 GLY A O 1
ATOM 2102 N N . VAL A 1 276 ? -1.514 -7.582 5.874 1.00 91.00 276 VAL A N 1
ATOM 2103 C CA . VAL A 1 276 ? -2.782 -7.059 5.354 1.00 91.00 276 VAL A CA 1
ATOM 2104 C C . VAL A 1 276 ? -2.509 -5.760 4.609 1.00 91.00 276 VAL A C 1
ATOM 2106 O O . VAL A 1 276 ? -1.718 -4.929 5.060 1.00 91.00 276 VAL A O 1
ATOM 2109 N N . VAL A 1 277 ? -3.175 -5.562 3.471 1.00 93.31 277 VAL A N 1
ATOM 2110 C CA . VAL A 1 277 ? -3.110 -4.283 2.759 1.00 93.31 277 VAL A CA 1
ATOM 2111 C C . VAL A 1 277 ? -3.787 -3.200 3.601 1.00 93.31 277 VAL A C 1
ATOM 2113 O O . VAL A 1 277 ? -5.013 -3.191 3.752 1.00 93.31 277 VAL A O 1
ATOM 2116 N N . SER A 1 278 ? -2.990 -2.282 4.144 1.00 93.75 278 SER A N 1
ATOM 2117 C CA . SER A 1 278 ? -3.435 -1.224 5.053 1.00 93.75 278 SER A CA 1
ATOM 2118 C C . SER A 1 278 ? -3.928 0.023 4.331 1.00 93.75 278 SER A C 1
ATOM 2120 O O . SER A 1 278 ? -4.849 0.685 4.816 1.00 93.75 278 SER A O 1
ATOM 2122 N N . LEU A 1 279 ? -3.349 0.325 3.167 1.00 94.69 279 LEU A N 1
ATOM 2123 C CA . LEU A 1 279 ? -3.740 1.450 2.328 1.00 94.69 279 LEU A CA 1
ATOM 2124 C C . LEU A 1 279 ? -3.314 1.229 0.871 1.00 94.69 279 LEU A C 1
ATOM 2126 O O . LEU A 1 279 ? -2.372 0.491 0.590 1.00 94.69 279 LEU A O 1
ATOM 2130 N N . ALA A 1 280 ? -3.997 1.894 -0.057 1.00 94.75 280 ALA A N 1
ATOM 2131 C CA . ALA A 1 280 ? -3.637 1.919 -1.466 1.00 94.75 280 ALA A CA 1
ATOM 2132 C C . ALA A 1 280 ? -3.900 3.313 -2.059 1.00 94.75 280 ALA A C 1
ATOM 2134 O O . ALA A 1 280 ? -4.675 4.092 -1.504 1.00 94.75 280 ALA A O 1
ATOM 2135 N N . GLY A 1 281 ? -3.253 3.651 -3.171 1.00 91.94 281 GLY A N 1
ATOM 2136 C CA . GLY A 1 281 ? -3.474 4.918 -3.863 1.00 91.94 281 GLY A CA 1
ATOM 2137 C C . GLY A 1 281 ? -2.970 4.918 -5.303 1.00 91.94 281 GLY A C 1
ATOM 2138 O O . GLY A 1 281 ? -2.181 4.060 -5.689 1.00 91.94 281 GLY A O 1
ATOM 2139 N N . VAL A 1 282 ? -3.458 5.878 -6.089 1.00 90.56 282 VAL A N 1
ATOM 2140 C CA . VAL A 1 282 ? -3.183 6.008 -7.526 1.00 90.56 282 VAL A CA 1
ATOM 2141 C C . VAL A 1 282 ? -2.807 7.451 -7.850 1.00 90.56 282 VAL A C 1
ATOM 2143 O O . VAL A 1 282 ? -3.465 8.383 -7.384 1.00 90.56 282 VAL A O 1
ATOM 2146 N N . GLY A 1 283 ? -1.821 7.643 -8.724 1.00 81.88 283 GLY A N 1
ATOM 2147 C CA . GLY A 1 283 ? -1.551 8.929 -9.363 1.00 81.88 283 GLY A CA 1
ATOM 2148 C C . GLY A 1 283 ? -0.837 9.915 -8.446 1.00 81.88 283 GLY A C 1
ATOM 2149 O O . GLY A 1 283 ? 0.132 9.546 -7.798 1.00 81.88 283 GLY A O 1
ATOM 2150 N N . THR A 1 284 ? -1.283 11.173 -8.403 1.00 74.69 284 THR A N 1
ATOM 2151 C CA . THR A 1 284 ? -0.526 12.302 -7.825 1.00 74.69 284 THR A CA 1
ATOM 2152 C C . THR A 1 284 ? -0.801 12.602 -6.347 1.00 74.69 284 THR A C 1
ATOM 2154 O O . THR A 1 284 ? -0.826 13.761 -5.935 1.00 74.69 284 THR A O 1
ATOM 2157 N N . ILE A 1 285 ? -1.058 11.582 -5.528 1.00 74.81 285 ILE A N 1
ATOM 2158 C CA . ILE A 1 285 ? -1.391 11.772 -4.102 1.00 74.81 285 ILE A CA 1
ATOM 2159 C C . ILE A 1 285 ? -0.146 12.162 -3.300 1.00 74.81 285 ILE A C 1
ATOM 2161 O O . ILE A 1 285 ? -0.235 12.926 -2.340 1.00 74.81 285 ILE A O 1
ATOM 2165 N N . ILE A 1 286 ? 1.022 11.671 -3.714 1.00 83.62 286 ILE A N 1
ATOM 2166 C CA . ILE A 1 286 ? 2.296 11.874 -3.024 1.00 83.62 286 ILE A CA 1
ATOM 2167 C C . ILE A 1 286 ? 3.184 12.763 -3.897 1.00 83.62 286 ILE A C 1
ATOM 2169 O O . ILE A 1 286 ? 3.863 12.275 -4.786 1.00 83.62 286 ILE A O 1
ATOM 2173 N N . ASP A 1 287 ? 3.164 14.075 -3.707 1.00 82.69 287 ASP A N 1
ATOM 2174 C CA . ASP A 1 287 ? 3.984 15.020 -4.493 1.00 82.69 287 ASP A CA 1
ATOM 2175 C C . ASP A 1 287 ? 4.999 15.795 -3.640 1.00 82.69 287 ASP A C 1
ATOM 2177 O O . ASP A 1 287 ? 5.721 16.656 -4.137 1.00 82.69 287 ASP A O 1
ATOM 2181 N N . SER A 1 288 ? 5.049 15.504 -2.343 1.00 88.88 288 SER A N 1
ATOM 2182 C CA . SER A 1 288 ? 5.883 16.200 -1.370 1.00 88.88 288 SER A CA 1
ATOM 2183 C C . SER A 1 288 ? 6.190 15.303 -0.177 1.00 88.88 288 SER A C 1
ATOM 2185 O O . SER A 1 288 ? 5.457 14.356 0.117 1.00 88.88 288 SER A O 1
ATOM 2187 N N . GLU A 1 289 ? 7.263 15.626 0.545 1.00 89.69 289 GLU A N 1
ATOM 2188 C CA . GLU A 1 289 ? 7.680 14.900 1.750 1.00 89.69 289 GLU A CA 1
ATOM 2189 C C . GLU A 1 289 ? 6.583 14.875 2.824 1.00 89.69 289 GLU A C 1
ATOM 2191 O O . GLU A 1 289 ? 6.350 13.843 3.458 1.00 89.69 289 GLU A O 1
ATOM 2196 N N . GLN A 1 290 ? 5.859 15.987 2.986 1.00 90.12 290 GLN A N 1
ATOM 2197 C CA . GLN A 1 290 ? 4.747 16.071 3.928 1.00 90.12 290 GLN A CA 1
ATOM 2198 C C . GLN A 1 290 ? 3.625 15.098 3.547 1.00 90.12 290 GLN A C 1
ATOM 2200 O O . GLN A 1 290 ? 3.208 14.299 4.381 1.00 90.12 290 GLN A O 1
ATOM 2205 N N . LYS A 1 291 ? 3.193 15.085 2.276 1.00 90.62 291 LYS A N 1
ATOM 2206 C CA . LYS A 1 291 ? 2.155 14.146 1.820 1.00 90.62 291 LYS A CA 1
ATOM 2207 C C . LYS A 1 291 ? 2.609 12.693 1.899 1.00 90.62 291 LYS A C 1
ATOM 2209 O O . LYS A 1 291 ? 1.807 11.841 2.271 1.00 90.62 291 LYS A O 1
ATOM 2214 N N . LEU A 1 292 ? 3.879 12.402 1.601 1.00 91.06 292 LEU A N 1
ATOM 2215 C CA . LEU A 1 292 ? 4.440 11.064 1.807 1.00 91.06 292 LEU A CA 1
ATOM 2216 C C . LEU A 1 292 ? 4.350 10.669 3.285 1.00 91.06 292 LEU A C 1
ATOM 2218 O O . LEU A 1 292 ? 3.899 9.574 3.605 1.00 91.06 292 LEU A O 1
ATOM 2222 N N . THR A 1 293 ? 4.746 11.564 4.186 1.00 90.00 293 THR A N 1
ATOM 2223 C CA . THR A 1 293 ? 4.702 11.327 5.632 1.00 90.00 293 THR A CA 1
ATOM 2224 C C . THR A 1 293 ? 3.275 11.084 6.117 1.00 90.00 293 THR A C 1
ATOM 2226 O O . THR A 1 293 ? 3.035 10.112 6.830 1.00 90.00 293 THR A O 1
ATOM 2229 N N . ASP A 1 294 ? 2.316 11.899 5.686 1.00 89.69 294 ASP A N 1
ATOM 2230 C CA . ASP A 1 294 ? 0.905 11.754 6.055 1.00 89.69 294 ASP A CA 1
ATOM 2231 C C . ASP A 1 294 ? 0.296 10.454 5.509 1.00 89.69 294 ASP A C 1
ATOM 2233 O O . ASP A 1 294 ? -0.449 9.754 6.210 1.00 89.69 294 ASP A O 1
ATOM 2237 N N . TRP A 1 295 ? 0.671 10.075 4.286 1.00 91.50 295 TRP A N 1
ATOM 2238 C CA . TRP A 1 295 ? 0.253 8.816 3.679 1.00 91.50 295 TRP A CA 1
ATOM 2239 C C . TRP A 1 295 ? 0.840 7.609 4.425 1.00 91.50 295 TRP A C 1
ATOM 2241 O O . TRP A 1 295 ? 0.101 6.694 4.789 1.00 91.50 295 TRP A O 1
ATOM 2251 N N . LEU A 1 296 ? 2.139 7.629 4.750 1.00 91.31 296 LEU A N 1
ATOM 2252 C CA . LEU A 1 296 ? 2.802 6.579 5.537 1.00 91.31 296 LEU A CA 1
ATOM 2253 C C . LEU A 1 296 ? 2.250 6.491 6.967 1.00 91.31 296 LEU A C 1
ATOM 2255 O O . LEU A 1 296 ? 2.088 5.392 7.494 1.00 91.31 296 LEU A O 1
ATOM 2259 N N . ASN A 1 297 ? 1.911 7.622 7.591 1.00 90.00 297 ASN A N 1
ATOM 2260 C CA . ASN A 1 297 ? 1.236 7.657 8.891 1.00 90.00 297 ASN A CA 1
ATOM 2261 C C . ASN A 1 297 ? -0.115 6.947 8.838 1.00 90.00 297 ASN A C 1
ATOM 2263 O O . ASN A 1 297 ? -0.415 6.120 9.705 1.00 90.00 297 ASN A O 1
ATOM 2267 N N . SER A 1 298 ? -0.902 7.212 7.799 1.00 90.06 298 SER A N 1
ATOM 2268 C CA . SER A 1 298 ? -2.190 6.550 7.581 1.00 90.06 298 SER A CA 1
ATOM 2269 C C . SER A 1 298 ? -2.017 5.048 7.321 1.00 90.06 298 SER A C 1
ATOM 2271 O O . SER A 1 298 ? -2.724 4.230 7.910 1.00 90.06 298 SER A O 1
ATOM 2273 N N . ALA A 1 299 ? -1.021 4.674 6.515 1.00 91.69 299 ALA A N 1
ATOM 2274 C CA . ALA A 1 299 ? -0.726 3.290 6.161 1.00 91.69 299 ALA A CA 1
ATOM 2275 C C . ALA A 1 299 ? -0.170 2.461 7.339 1.00 91.69 299 ALA A C 1
ATOM 2277 O O . ALA A 1 299 ? -0.721 1.415 7.688 1.00 91.69 299 ALA A O 1
ATOM 2278 N N . PHE A 1 300 ? 0.891 2.918 8.009 1.00 90.12 300 PHE A N 1
ATOM 2279 C CA . PHE A 1 300 ? 1.697 2.087 8.920 1.00 90.12 300 PHE A CA 1
ATOM 2280 C C . PHE A 1 300 ? 1.618 2.491 10.391 1.00 90.12 300 PHE A C 1
ATOM 2282 O O . PHE A 1 300 ? 1.584 1.611 11.252 1.00 90.12 300 PHE A O 1
ATOM 2289 N N . TYR A 1 301 ? 1.419 3.769 10.710 1.00 85.56 301 TYR A N 1
ATOM 2290 C CA . TYR A 1 301 ? 1.573 4.240 12.097 1.00 85.56 301 TYR A CA 1
ATOM 2291 C C . TYR A 1 301 ? 0.259 4.530 12.836 1.00 85.56 301 TYR A C 1
ATOM 2293 O O . TYR A 1 301 ? 0.223 4.517 14.065 1.00 85.56 301 TYR A O 1
ATOM 2301 N N . THR A 1 302 ? -0.852 4.724 12.121 1.00 83.44 302 THR A N 1
ATOM 2302 C CA . THR A 1 302 ? -2.164 4.930 12.754 1.00 83.44 302 THR A CA 1
ATOM 2303 C C . THR A 1 302 ? -2.633 3.649 13.443 1.00 83.44 302 THR A C 1
ATOM 2305 O O . THR A 1 302 ? -2.582 2.574 12.840 1.00 83.44 302 THR A O 1
ATOM 2308 N N . LYS A 1 303 ? -3.106 3.771 14.694 1.00 78.94 303 LYS A N 1
ATOM 2309 C CA . LYS A 1 303 ? -3.598 2.644 15.509 1.00 78.94 303 LYS A CA 1
ATOM 2310 C C . LYS A 1 303 ? -4.785 1.934 14.845 1.00 78.94 303 LYS A C 1
ATOM 2312 O O . LYS A 1 303 ? -4.801 0.712 14.750 1.00 78.94 303 LYS A O 1
ATOM 2317 N N . ASN A 1 304 ? -5.753 2.707 14.354 1.00 81.25 304 ASN A N 1
ATOM 2318 C CA . ASN A 1 304 ? -6.911 2.184 13.636 1.00 81.25 304 ASN A CA 1
ATOM 2319 C C . ASN A 1 304 ? -6.658 2.271 12.131 1.00 81.25 304 ASN A C 1
ATOM 2321 O O . ASN A 1 304 ? -6.661 3.359 11.560 1.00 81.25 304 ASN A O 1
ATOM 2325 N N . LYS A 1 305 ? -6.407 1.122 11.500 1.00 90.38 305 LYS A N 1
ATOM 2326 C CA . LYS A 1 305 ? -6.237 1.015 10.049 1.00 90.38 305 LYS A CA 1
ATOM 2327 C C . LYS A 1 305 ? -7.563 1.147 9.328 1.00 90.38 305 LYS A C 1
ATOM 2329 O O . LYS A 1 305 ? -8.600 0.784 9.875 1.00 90.38 305 LYS A O 1
ATOM 2334 N N . LEU A 1 306 ? -7.515 1.563 8.066 1.00 91.31 306 LEU A N 1
ATOM 2335 C CA . LEU A 1 306 ? -8.714 1.663 7.241 1.00 91.31 306 LEU A CA 1
ATOM 2336 C C . LEU A 1 306 ? -9.443 0.315 7.113 1.00 91.31 306 LEU A C 1
ATOM 2338 O O . LEU A 1 306 ? -10.668 0.276 7.155 1.00 91.31 306 LEU A O 1
ATOM 2342 N N . TYR A 1 307 ? -8.715 -0.803 7.037 1.00 91.75 307 TYR A N 1
ATOM 2343 C CA . TYR A 1 307 ? -9.345 -2.125 7.009 1.00 91.75 307 TYR A CA 1
ATOM 2344 C C . TYR A 1 307 ? -10.101 -2.477 8.303 1.00 91.75 307 TYR A C 1
ATOM 2346 O O . TYR A 1 307 ? -10.977 -3.335 8.264 1.00 91.75 307 TYR A O 1
ATOM 2354 N N . ASN A 1 308 ? -9.801 -1.837 9.444 1.00 89.62 308 ASN A N 1
ATOM 2355 C CA . ASN A 1 308 ? -10.538 -2.061 10.697 1.00 89.62 308 ASN A CA 1
ATOM 2356 C C . ASN A 1 308 ? -11.933 -1.429 10.661 1.00 89.62 308 ASN A C 1
ATOM 2358 O O . ASN A 1 308 ? -12.767 -1.754 11.501 1.00 89.62 308 ASN A O 1
ATOM 2362 N N . GLU A 1 309 ? -12.180 -0.536 9.703 1.00 90.94 309 GLU A N 1
ATOM 2363 C CA . GLU A 1 309 ? -13.483 0.081 9.482 1.00 90.94 309 GLU A CA 1
ATOM 2364 C C . GLU A 1 309 ? -14.379 -0.772 8.572 1.00 90.94 309 GLU A C 1
ATOM 2366 O O . GLU A 1 309 ? -15.511 -0.379 8.317 1.00 90.94 309 GLU A O 1
ATOM 2371 N N . ILE A 1 310 ? -13.913 -1.927 8.080 1.00 89.56 310 ILE A N 1
ATOM 2372 C CA . ILE A 1 310 ? -14.767 -2.905 7.395 1.00 89.56 310 ILE A CA 1
ATOM 2373 C C . ILE A 1 310 ? -15.603 -3.614 8.467 1.00 89.56 310 ILE A C 1
ATOM 2375 O O . ILE A 1 310 ? -15.067 -4.350 9.293 1.00 89.56 310 ILE A O 1
ATOM 2379 N N . GLU A 1 311 ? -16.918 -3.399 8.462 1.00 88.00 311 GLU A N 1
ATOM 2380 C CA . GLU A 1 311 ? -17.829 -3.915 9.500 1.00 88.00 311 GLU A CA 1
ATOM 2381 C C . GLU A 1 311 ? -18.629 -5.143 9.037 1.00 88.00 311 GLU A C 1
ATOM 2383 O O . GLU A 1 311 ? -19.208 -5.866 9.852 1.00 88.00 311 GLU A O 1
ATOM 2388 N N . ARG A 1 312 ? -18.676 -5.396 7.725 1.00 85.62 312 ARG A N 1
ATOM 2389 C CA . ARG A 1 312 ? -19.434 -6.495 7.112 1.00 85.62 312 ARG A CA 1
ATOM 2390 C C . ARG A 1 312 ? -18.802 -6.950 5.798 1.00 85.62 312 ARG A C 1
ATOM 2392 O O . ARG A 1 312 ? -18.007 -6.226 5.216 1.00 85.62 312 ARG A O 1
ATOM 2399 N N . GLY A 1 313 ? -19.170 -8.142 5.336 1.00 84.94 313 GLY A N 1
ATOM 2400 C CA . GLY A 1 313 ? -18.841 -8.604 3.986 1.00 84.94 313 GLY A CA 1
ATOM 2401 C C . GLY A 1 313 ? -19.728 -7.966 2.918 1.00 84.94 313 GLY A C 1
ATOM 2402 O O . GLY A 1 313 ? -20.694 -7.258 3.235 1.00 84.94 313 GLY A O 1
ATOM 2403 N N . VAL A 1 314 ? -19.409 -8.240 1.653 1.00 80.75 314 VAL A N 1
ATOM 2404 C CA . VAL A 1 314 ? -20.333 -8.006 0.542 1.00 80.75 314 VAL A CA 1
ATOM 2405 C C . VAL A 1 314 ? -21.399 -9.100 0.647 1.00 80.75 314 VAL A C 1
ATOM 2407 O O . VAL A 1 314 ? -21.078 -10.275 0.688 1.00 80.75 314 VAL A O 1
ATOM 2410 N N . ASP A 1 315 ? -22.658 -8.697 0.804 1.00 70.06 315 ASP A N 1
ATOM 2411 C CA . ASP A 1 315 ? -23.827 -9.541 1.100 1.00 70.06 315 ASP A CA 1
ATOM 2412 C C . ASP A 1 315 ? -23.970 -10.123 2.520 1.00 70.06 315 ASP A C 1
ATOM 2414 O O . ASP A 1 315 ? -23.398 -11.142 2.902 1.00 70.06 315 ASP A O 1
ATOM 2418 N N . LYS A 1 316 ? -24.933 -9.554 3.262 1.00 53.84 316 LYS A N 1
ATOM 2419 C CA . LYS A 1 316 ? -25.792 -10.353 4.156 1.00 53.84 316 LYS A CA 1
ATOM 2420 C C . LYS A 1 316 ? -27.301 -10.234 3.907 1.00 53.84 316 LYS A C 1
ATOM 2422 O O . LYS A 1 316 ? -28.006 -11.099 4.397 1.00 53.84 316 LYS A O 1
ATOM 2427 N N . ASP A 1 317 ? -27.798 -9.291 3.089 1.00 44.69 317 ASP A N 1
ATOM 2428 C CA . ASP A 1 317 ? -29.258 -9.074 2.939 1.00 44.69 317 ASP A CA 1
ATOM 2429 C C . ASP A 1 317 ? -29.756 -8.613 1.540 1.00 44.69 317 ASP A C 1
ATOM 2431 O O . ASP A 1 317 ? -30.878 -8.127 1.416 1.00 44.69 317 ASP A O 1
ATOM 2435 N N . LYS A 1 318 ? -28.996 -8.773 0.441 1.00 47.09 318 LYS A N 1
ATOM 2436 C CA . LYS A 1 318 ? -29.490 -8.435 -0.923 1.00 47.09 318 LYS A CA 1
ATOM 2437 C C . LYS A 1 318 ? -30.152 -9.588 -1.694 1.00 47.09 318 LYS A C 1
ATOM 2439 O O . LYS A 1 318 ? -30.532 -9.419 -2.850 1.00 47.09 318 LYS A O 1
ATOM 2444 N N . LYS A 1 319 ? -30.405 -10.731 -1.048 1.00 43.69 319 LYS A N 1
ATOM 2445 C CA . LYS A 1 319 ? -31.372 -11.746 -1.517 1.00 43.69 319 LYS A CA 1
ATOM 2446 C C . LYS A 1 319 ? -32.627 -11.712 -0.645 1.00 43.69 319 LYS A C 1
ATOM 2448 O O . LYS A 1 319 ? -32.898 -12.648 0.096 1.00 43.69 319 LYS A O 1
ATOM 2453 N N . GLY A 1 320 ? -33.380 -10.618 -0.696 1.00 37.25 320 GLY A N 1
ATOM 2454 C CA . GLY A 1 320 ? -34.573 -10.512 0.146 1.00 37.25 320 GLY A CA 1
ATOM 2455 C C . GLY A 1 320 ? -35.270 -9.162 0.170 1.00 37.25 320 GLY A C 1
ATOM 2456 O O . GLY A 1 320 ? -35.801 -8.790 1.205 1.00 37.25 320 GLY A O 1
ATOM 2457 N N . ALA A 1 321 ? -35.292 -8.418 -0.931 1.00 30.78 321 ALA A N 1
ATOM 2458 C CA . ALA A 1 321 ? -36.240 -7.321 -1.077 1.00 30.78 321 ALA A CA 1
ATOM 2459 C C . ALA A 1 321 ? -36.681 -7.270 -2.536 1.00 30.78 321 ALA A C 1
ATOM 2461 O O . ALA A 1 321 ? -35.997 -6.718 -3.396 1.00 30.78 321 ALA A O 1
ATOM 2462 N N . ALA A 1 322 ? -37.811 -7.922 -2.811 1.00 36.50 322 ALA A N 1
ATOM 2463 C CA . ALA A 1 322 ? -38.592 -7.631 -3.996 1.00 36.50 322 ALA A CA 1
ATOM 2464 C C . ALA A 1 322 ? -38.849 -6.118 -4.016 1.00 36.50 322 ALA A C 1
ATOM 2466 O O . ALA A 1 322 ? -39.424 -5.568 -3.078 1.00 36.50 322 ALA A O 1
ATOM 2467 N N . SER A 1 323 ? -38.364 -5.447 -5.058 1.00 30.86 323 SER A N 1
ATOM 2468 C CA . SER A 1 323 ? -38.725 -4.062 -5.334 1.00 30.86 323 SER A CA 1
ATOM 2469 C C . SER A 1 323 ? -40.133 -4.072 -5.919 1.00 30.86 323 SER A C 1
ATOM 2471 O O . SER A 1 323 ? -40.307 -4.085 -7.137 1.00 30.86 323 SER A O 1
ATOM 2473 N N . ASP A 1 324 ? -41.131 -4.145 -5.041 1.00 33.19 324 ASP A N 1
ATOM 2474 C CA . ASP A 1 324 ? -42.517 -3.881 -5.396 1.00 33.19 324 ASP A CA 1
ATOM 2475 C C . ASP A 1 324 ? -42.792 -2.373 -5.338 1.00 33.19 324 ASP A C 1
ATOM 2477 O O . ASP A 1 324 ? -42.746 -1.727 -4.292 1.00 33.19 324 ASP A O 1
ATOM 2481 N N . SER A 1 325 ? -43.172 -1.869 -6.510 1.00 29.83 325 SER A N 1
ATOM 2482 C CA . SER A 1 325 ? -43.891 -0.626 -6.795 1.00 29.83 325 SER A CA 1
ATOM 2483 C C . SER A 1 325 ? -43.148 0.715 -6.663 1.00 29.83 325 SER A C 1
ATOM 2485 O O . SER A 1 325 ? -42.837 1.207 -5.585 1.00 29.83 325 SER A O 1
ATOM 2487 N N . ALA A 1 326 ? -43.010 1.381 -7.812 1.00 28.06 326 ALA A N 1
ATOM 2488 C CA . ALA A 1 326 ? -43.732 2.630 -8.068 1.00 28.06 326 ALA A CA 1
ATOM 2489 C C . ALA A 1 326 ? -43.793 2.884 -9.586 1.00 28.06 326 ALA A C 1
ATOM 2491 O O . ALA A 1 326 ? -42.927 3.528 -10.173 1.00 28.06 326 ALA A O 1
ATOM 2492 N N . THR A 1 327 ? -44.831 2.351 -10.234 1.00 33.06 327 THR A N 1
ATOM 2493 C CA . THR A 1 327 ? -45.252 2.766 -11.577 1.00 33.06 327 THR A CA 1
ATOM 2494 C C . THR A 1 327 ? -46.340 3.822 -11.436 1.00 33.06 327 THR A C 1
ATOM 2496 O O . THR A 1 327 ? -47.438 3.489 -11.009 1.00 33.06 327 THR A O 1
ATOM 2499 N N . THR A 1 328 ? -46.032 5.065 -11.811 1.00 26.48 328 THR A N 1
ATOM 2500 C CA . THR A 1 328 ? -46.956 6.128 -12.270 1.00 26.48 328 THR A CA 1
ATOM 2501 C C . THR A 1 328 ? -46.102 7.363 -12.548 1.00 26.48 328 THR A C 1
ATOM 2503 O O . THR A 1 328 ? -45.240 7.677 -11.739 1.00 26.48 328 THR A O 1
ATOM 2506 N N . SER A 1 329 ? -46.277 8.187 -13.570 1.00 26.42 329 SER A N 1
ATOM 2507 C CA . SER A 1 329 ? -47.008 8.181 -14.839 1.00 26.42 329 SER A CA 1
ATOM 2508 C C . SER A 1 329 ? -46.619 9.527 -15.456 1.00 26.42 329 SER A C 1
ATOM 2510 O O . SER A 1 329 ? -46.737 10.538 -14.767 1.00 26.42 329 SER A O 1
ATOM 2512 N N . SER A 1 330 ? -46.222 9.566 -16.727 1.00 26.80 330 SER A N 1
ATOM 2513 C CA . SER A 1 330 ? -46.235 10.805 -17.509 1.00 26.80 330 SER A CA 1
ATOM 2514 C C . SER A 1 330 ? -46.900 10.524 -18.845 1.00 26.80 330 SER A C 1
ATOM 2516 O O . SER A 1 330 ? -46.401 9.783 -19.684 1.00 26.80 330 SER A O 1
ATOM 2518 N N . THR A 1 331 ? -48.088 11.095 -18.942 1.00 28.12 331 THR A N 1
ATOM 2519 C CA . THR A 1 331 ? -49.025 11.192 -20.052 1.00 28.12 331 THR A CA 1
ATOM 2520 C C . THR A 1 331 ? -48.403 11.830 -21.295 1.00 28.12 331 THR A C 1
ATOM 2522 O O . THR A 1 331 ? -47.876 12.931 -21.194 1.00 28.12 331 THR A O 1
ATOM 2525 N N . GLU A 1 332 ? -48.627 11.235 -22.468 1.00 28.19 332 GLU A N 1
ATOM 2526 C CA . GLU A 1 332 ? -48.929 11.973 -23.702 1.00 28.19 332 GLU A CA 1
ATOM 2527 C C . GLU A 1 332 ? -50.094 11.288 -24.432 1.00 28.19 332 GLU A C 1
ATOM 2529 O O . GLU A 1 332 ? -50.342 10.092 -24.295 1.00 28.19 332 GLU A O 1
ATOM 2534 N N . THR A 1 333 ? -50.903 12.113 -25.087 1.00 27.44 333 THR A N 1
ATOM 2535 C CA . THR A 1 333 ? -52.321 11.905 -25.406 1.00 27.44 333 THR A CA 1
ATOM 2536 C C . THR A 1 333 ? -52.549 11.648 -26.901 1.00 27.44 333 THR A C 1
ATOM 2538 O O . THR A 1 333 ? -51.753 12.096 -27.719 1.00 27.44 333 THR A O 1
ATOM 2541 N N . LYS A 1 334 ? -53.740 11.093 -27.204 1.00 26.98 334 LYS A N 1
ATOM 2542 C CA . LYS A 1 334 ? -54.493 10.978 -28.484 1.00 26.98 334 LYS A CA 1
ATOM 2543 C C . LYS A 1 334 ? -54.306 9.666 -29.258 1.00 26.98 334 LYS A C 1
ATOM 2545 O O . LYS A 1 334 ? -53.191 9.223 -29.456 1.00 26.98 334 LYS A O 1
ATOM 2550 N N . SER A 1 335 ? -55.350 9.009 -29.767 1.00 25.39 335 SER A N 1
ATOM 2551 C CA . SER A 1 335 ? -56.776 9.349 -29.922 1.00 25.39 335 SER A CA 1
ATOM 2552 C C . SER A 1 335 ? -57.586 8.064 -30.165 1.00 25.39 335 SER A C 1
ATOM 2554 O O . SER A 1 335 ? -57.043 7.138 -30.750 1.00 25.39 335 SER A O 1
ATOM 2556 N N . GLU A 1 336 ? -58.859 8.090 -29.734 1.00 27.39 336 GLU A N 1
ATOM 2557 C CA . GLU A 1 336 ? -60.087 7.539 -30.366 1.00 27.39 336 GLU A CA 1
ATOM 2558 C C . GLU A 1 336 ? -60.072 6.084 -30.909 1.00 27.39 336 GLU A C 1
ATOM 2560 O O . GLU A 1 336 ? -59.186 5.674 -31.634 1.00 27.39 336 GLU A O 1
ATOM 2565 N N . ASN A 1 337 ? -61.072 5.224 -30.706 1.00 28.84 337 ASN A N 1
ATOM 2566 C CA . ASN A 1 337 ? -62.482 5.459 -30.435 1.00 28.84 337 ASN A CA 1
ATOM 2567 C C . ASN A 1 337 ? -63.138 4.185 -29.860 1.00 28.84 337 ASN A C 1
ATOM 2569 O O . ASN A 1 337 ? -62.680 3.066 -30.086 1.00 28.84 337 ASN A O 1
ATOM 2573 N N . LYS A 1 338 ? -64.235 4.410 -29.134 1.00 28.88 338 LYS A N 1
ATOM 2574 C CA . LYS A 1 338 ? -65.222 3.446 -28.622 1.00 28.88 338 LYS A CA 1
ATOM 2575 C C . LYS A 1 338 ? -65.679 2.433 -29.683 1.00 28.88 338 LYS A C 1
ATOM 2577 O O . LYS A 1 338 ? -65.928 2.840 -30.809 1.00 28.88 338 LYS A O 1
ATOM 2582 N N . GLU A 1 339 ? -65.920 1.176 -29.301 1.00 27.36 339 GLU A N 1
ATOM 2583 C CA . GLU A 1 339 ? -67.231 0.711 -28.800 1.00 27.36 339 GLU A CA 1
ATOM 2584 C C . GLU A 1 339 ? -67.173 -0.786 -28.416 1.00 27.36 339 GLU A C 1
ATOM 2586 O O . GLU A 1 339 ? -67.016 -1.667 -29.256 1.00 27.36 339 GLU A O 1
ATOM 2591 N N . THR A 1 340 ? -67.305 -1.091 -27.125 1.00 28.27 340 THR A N 1
ATOM 2592 C CA . THR A 1 340 ? -67.947 -2.329 -26.655 1.00 28.27 340 THR A CA 1
ATOM 2593 C C . THR A 1 340 ? -69.456 -2.071 -26.705 1.00 28.27 340 THR A C 1
ATOM 2595 O O . THR A 1 340 ? -69.901 -0.955 -26.448 1.00 28.27 340 THR A O 1
ATOM 2598 N N . THR A 1 341 ? -70.339 -3.024 -27.001 1.00 30.52 341 THR A N 1
ATOM 2599 C CA . THR A 1 341 ? -70.770 -4.125 -26.113 1.00 30.52 341 THR A CA 1
ATOM 2600 C C . THR A 1 341 ? -71.905 -4.916 -26.833 1.00 30.52 341 THR A C 1
ATOM 2602 O O . THR A 1 341 ? -72.411 -4.436 -27.843 1.00 30.52 341 THR A O 1
ATOM 2605 N N . PRO A 1 342 ? -72.490 -5.982 -26.253 1.00 40.66 342 PRO A N 1
ATOM 2606 C CA . PRO A 1 342 ? -72.037 -7.372 -26.116 1.00 40.66 342 PRO A CA 1
ATOM 2607 C C . PRO A 1 342 ? -72.907 -8.360 -26.939 1.00 40.66 342 PRO A C 1
ATOM 2609 O O . PRO A 1 342 ? -73.958 -7.996 -27.459 1.00 40.66 342 PRO A O 1
ATOM 2612 N N . THR A 1 343 ? -72.557 -9.653 -26.937 1.00 27.61 343 THR A N 1
ATOM 2613 C CA . THR A 1 343 ? -73.377 -10.790 -26.425 1.00 27.61 343 THR A CA 1
ATOM 2614 C C . THR A 1 343 ? -73.004 -12.114 -27.118 1.00 27.61 343 THR A C 1
ATOM 2616 O O . THR A 1 343 ? -72.677 -12.173 -28.294 1.00 27.61 343 THR A O 1
ATOM 2619 N N . THR A 1 344 ? -73.027 -13.152 -26.287 1.00 31.66 344 THR A N 1
ATOM 2620 C CA . THR A 1 344 ? -72.677 -14.581 -26.365 1.00 31.66 344 THR A CA 1
ATOM 2621 C C . THR A 1 344 ? -72.977 -15.428 -27.613 1.00 31.66 344 THR A C 1
ATOM 2623 O O . THR A 1 344 ? -73.894 -15.156 -28.379 1.00 31.66 344 THR A O 1
ATOM 2626 N N . SER A 1 345 ? -72.323 -16.606 -27.583 1.00 30.80 345 SER A N 1
ATOM 2627 C CA . SER A 1 345 ? -72.543 -17.876 -28.313 1.00 30.80 345 SER A CA 1
ATOM 2628 C C . SER A 1 345 ? -71.861 -17.954 -29.682 1.00 30.80 345 SER A C 1
ATOM 2630 O O . SER A 1 345 ? -71.928 -17.016 -30.454 1.00 30.80 345 SER A O 1
ATOM 2632 N N . GLY A 1 346 ? -71.153 -19.009 -30.073 1.00 29.59 346 GLY A N 1
ATOM 2633 C CA . GLY A 1 346 ? -70.828 -20.299 -29.481 1.00 29.59 346 GLY A CA 1
ATOM 2634 C C . GLY A 1 346 ? -70.165 -21.166 -30.565 1.00 29.59 346 GLY A C 1
ATOM 2635 O O . GLY A 1 346 ? -70.323 -20.895 -31.750 1.00 29.59 346 GLY A O 1
ATOM 2636 N N . THR A 1 347 ? -69.527 -22.258 -30.133 1.00 32.34 347 THR A N 1
ATOM 2637 C CA . THR A 1 347 ? -69.243 -23.506 -30.885 1.00 32.34 347 THR A CA 1
ATOM 2638 C C . THR A 1 347 ? -68.234 -23.543 -32.046 1.00 32.34 347 THR A C 1
ATOM 2640 O O . THR A 1 347 ? -68.392 -22.874 -33.056 1.00 32.34 347 THR A O 1
ATOM 2643 N N . GLY A 1 348 ? -67.332 -24.534 -31.931 1.00 28.42 348 GLY A N 1
ATOM 2644 C CA . GLY A 1 348 ? -66.712 -25.295 -33.029 1.00 28.42 348 GLY A CA 1
ATOM 2645 C C . GLY A 1 348 ? -65.436 -24.660 -33.587 1.00 28.42 348 GLY A C 1
ATOM 2646 O O . GLY A 1 348 ? -65.469 -23.530 -34.036 1.00 28.42 348 GLY A O 1
ATOM 2647 N N . GLY A 1 349 ? -64.259 -25.280 -33.576 1.00 35.62 349 GLY A N 1
ATOM 2648 C CA . GLY A 1 349 ? -63.967 -26.705 -33.670 1.00 35.62 349 GLY A CA 1
ATOM 2649 C C . GLY A 1 349 ? -63.391 -27.001 -35.052 1.00 35.62 349 GLY A C 1
ATOM 2650 O O . GLY A 1 349 ? -64.157 -27.311 -35.956 1.00 35.62 349 GLY A O 1
ATOM 2651 N N . GLN A 1 350 ? -62.069 -26.880 -35.188 1.00 37.12 350 GLN A N 1
ATOM 2652 C CA . GLN A 1 350 ? -61.145 -27.811 -35.851 1.00 37.12 350 GLN A CA 1
ATOM 2653 C C . GLN A 1 350 ? -59.715 -27.297 -35.711 1.00 37.12 350 GLN A C 1
ATOM 2655 O O . GLN A 1 350 ? -59.525 -26.066 -35.835 1.00 37.12 350 GLN A O 1
#

Organism: NCBI:txid33033